Protein AF-A0A7S0NU99-F1 (afdb_monomer_lite)

pLDDT: mean 75.27, std 24.88, range [23.73, 98.69]

Structure (mmCIF, N/CA/C/O backbone):
data_AF-A0A7S0NU99-F1
#
_entry.id   AF-A0A7S0NU99-F1
#
loop_
_atom_site.group_PDB
_atom_site.id
_atom_site.type_symbol
_atom_site.label_atom_id
_atom_site.label_alt_id
_atom_site.label_comp_id
_atom_site.label_asym_id
_atom_site.label_entity_id
_atom_site.label_seq_id
_atom_site.pdbx_PDB_ins_code
_atom_site.Cartn_x
_atom_site.Cartn_y
_atom_site.Cartn_z
_atom_site.occupancy
_atom_site.B_iso_or_equiv
_atom_site.auth_seq_id
_atom_site.auth_comp_id
_atom_site.auth_asym_id
_atom_site.auth_atom_id
_atom_site.pdbx_PDB_model_num
ATOM 1 N N . SER A 1 1 ? 19.358 24.370 -3.055 1.00 39.16 1 SER A N 1
ATOM 2 C CA . SER A 1 1 ? 19.605 24.310 -1.598 1.00 39.16 1 SER A CA 1
ATOM 3 C C . SER A 1 1 ? 18.408 23.641 -0.934 1.00 39.16 1 SER A C 1
ATOM 5 O O . SER A 1 1 ? 17.346 23.606 -1.547 1.00 39.16 1 SER A O 1
ATOM 7 N N . ALA A 1 2 ? 18.550 23.121 0.290 1.00 30.30 2 ALA A N 1
ATOM 8 C CA . ALA A 1 2 ? 17.471 22.458 1.041 1.00 30.30 2 ALA A CA 1
ATOM 9 C C . ALA A 1 2 ? 16.180 23.302 1.192 1.00 30.30 2 ALA A C 1
ATOM 11 O O . ALA A 1 2 ? 15.110 22.749 1.419 1.00 30.30 2 ALA A O 1
ATOM 12 N N . ALA A 1 3 ? 16.262 24.622 0.991 1.00 28.50 3 ALA A N 1
ATOM 13 C CA . ALA A 1 3 ? 15.117 25.531 0.992 1.00 28.50 3 ALA A CA 1
ATOM 14 C C . ALA A 1 3 ? 14.182 25.365 -0.226 1.00 28.50 3 ALA A C 1
ATOM 16 O O . ALA A 1 3 ? 12.982 25.582 -0.101 1.00 28.50 3 ALA A O 1
ATOM 17 N N . ALA A 1 4 ? 14.691 24.928 -1.385 1.00 35.56 4 ALA A N 1
ATOM 18 C CA . ALA A 1 4 ? 13.863 24.724 -2.581 1.00 35.56 4 ALA A CA 1
ATOM 19 C C . ALA A 1 4 ? 12.957 23.482 -2.457 1.00 35.56 4 ALA A C 1
ATOM 21 O O . ALA A 1 4 ? 11.800 23.525 -2.861 1.00 35.56 4 ALA A O 1
ATOM 22 N N . ALA A 1 5 ? 13.446 22.418 -1.808 1.00 38.19 5 ALA A N 1
ATOM 23 C CA . ALA A 1 5 ? 12.666 21.204 -1.553 1.00 38.19 5 ALA A CA 1
ATOM 24 C C . ALA A 1 5 ? 11.548 21.423 -0.515 1.00 38.19 5 ALA A C 1
ATOM 26 O O . ALA A 1 5 ? 10.496 20.800 -0.599 1.00 38.19 5 ALA A O 1
ATOM 27 N N . ALA A 1 6 ? 11.742 22.340 0.442 1.00 36.72 6 ALA A N 1
ATOM 28 C CA . ALA A 1 6 ? 10.698 22.721 1.395 1.00 36.72 6 ALA A CA 1
ATOM 29 C C . ALA A 1 6 ? 9.574 23.545 0.736 1.00 36.72 6 ALA A C 1
ATOM 31 O O . ALA A 1 6 ? 8.416 23.425 1.121 1.00 36.72 6 ALA A O 1
ATOM 32 N N . SER A 1 7 ? 9.902 24.345 -0.285 1.00 38.12 7 SER A N 1
ATOM 33 C CA . SER A 1 7 ? 8.938 25.217 -0.967 1.00 38.12 7 SER A CA 1
ATOM 34 C C . SER A 1 7 ? 7.967 24.440 -1.869 1.00 38.12 7 SER A C 1
ATOM 36 O O . SER A 1 7 ? 6.795 24.796 -1.945 1.00 38.12 7 SER A O 1
ATOM 38 N N . ALA A 1 8 ? 8.411 23.327 -2.465 1.00 41.84 8 ALA A N 1
ATOM 39 C CA . ALA A 1 8 ? 7.547 22.431 -3.239 1.00 41.84 8 ALA A CA 1
ATOM 40 C C . ALA A 1 8 ? 6.500 21.695 -2.380 1.00 41.84 8 ALA A C 1
ATOM 42 O O . ALA A 1 8 ? 5.416 21.384 -2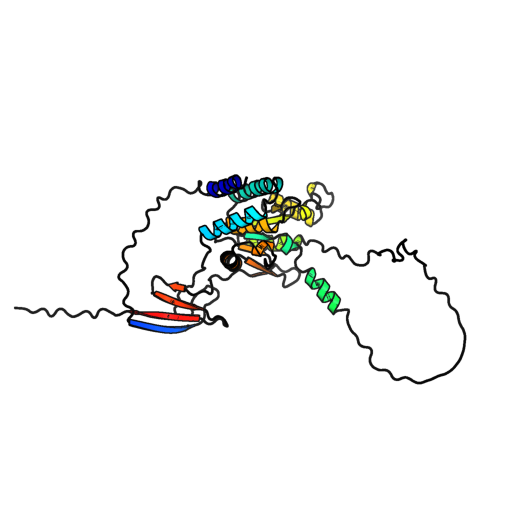.865 1.00 41.84 8 ALA A O 1
ATOM 43 N N . ILE A 1 9 ? 6.792 21.457 -1.096 1.00 41.62 9 ILE A N 1
ATOM 44 C CA . ILE A 1 9 ? 5.876 20.776 -0.167 1.00 41.62 9 ILE A CA 1
ATOM 45 C C . ILE A 1 9 ? 4.702 21.688 0.229 1.00 41.62 9 ILE A C 1
ATOM 47 O O . ILE A 1 9 ? 3.601 21.191 0.433 1.00 41.62 9 ILE A O 1
ATOM 51 N N . CYS A 1 10 ? 4.898 23.011 0.278 1.00 37.03 10 CYS A N 1
ATOM 52 C CA . CYS A 1 10 ? 3.818 23.960 0.582 1.00 37.03 10 CYS A CA 1
ATOM 53 C C . CYS A 1 10 ? 2.891 24.251 -0.614 1.00 37.03 10 CYS A C 1
ATOM 55 O O . CYS A 1 10 ? 1.775 24.715 -0.416 1.00 37.03 10 CYS A O 1
ATOM 57 N N . ALA A 1 11 ? 3.329 24.005 -1.854 1.00 36.25 11 ALA A N 1
ATOM 58 C CA . ALA A 1 11 ? 2.564 24.373 -3.052 1.00 36.25 11 ALA A CA 1
ATOM 59 C C . ALA A 1 11 ? 1.417 23.399 -3.395 1.00 36.25 11 ALA A C 1
ATOM 61 O O . ALA A 1 11 ? 0.561 23.730 -4.212 1.00 36.25 11 ALA A O 1
ATOM 62 N N . LEU A 1 12 ? 1.371 22.221 -2.764 1.00 45.81 12 LEU A N 1
ATOM 63 C CA . LEU A 1 12 ? 0.294 21.240 -2.952 1.00 45.81 12 LEU A CA 1
ATOM 64 C C . LEU A 1 12 ? -0.991 21.585 -2.175 1.00 45.81 12 LEU A C 1
ATOM 66 O O . LEU A 1 12 ? -2.005 20.932 -2.386 1.00 45.81 12 LEU A O 1
ATOM 70 N N . ASP A 1 13 ? -0.965 22.630 -1.340 1.00 37.91 13 ASP A N 1
ATOM 71 C CA . ASP A 1 13 ? -2.098 23.066 -0.505 1.00 37.91 13 ASP A CA 1
ATOM 72 C C . ASP A 1 13 ? -2.963 24.166 -1.154 1.00 37.91 13 ASP A C 1
ATOM 74 O O . ASP A 1 13 ? -3.949 24.615 -0.583 1.00 37.91 13 ASP A O 1
ATOM 78 N N . SER A 1 14 ? -2.611 24.652 -2.352 1.00 33.69 14 SER A N 1
ATOM 79 C CA . SER A 1 14 ? -3.316 25.787 -2.987 1.00 33.69 14 SER A CA 1
ATOM 80 C C . SER A 1 14 ? -4.426 25.389 -3.968 1.00 33.69 14 SER A C 1
ATOM 82 O O . SER A 1 14 ? -4.909 26.230 -4.724 1.00 33.69 14 SER A O 1
ATOM 84 N N . ALA A 1 15 ? -4.843 24.123 -3.965 1.00 37.59 15 ALA A N 1
ATOM 85 C CA . ALA A 1 15 ? -5.962 23.636 -4.766 1.00 37.59 15 ALA A CA 1
ATOM 86 C C . ALA A 1 15 ? -6.947 22.821 -3.919 1.00 37.59 15 ALA A C 1
ATOM 88 O O . ALA A 1 15 ? -7.411 21.771 -4.351 1.00 37.59 15 ALA A O 1
ATOM 89 N N . ASP A 1 16 ? -7.277 23.318 -2.728 1.00 37.66 16 ASP A N 1
ATOM 90 C CA . ASP A 1 16 ? -8.537 22.967 -2.085 1.00 37.66 16 ASP A CA 1
ATOM 91 C C . ASP A 1 16 ? -9.287 24.251 -1.726 1.00 37.66 16 ASP A C 1
ATOM 93 O O . ASP A 1 16 ? -8.709 25.241 -1.268 1.00 37.66 16 ASP A O 1
ATOM 97 N N . GLY A 1 17 ? -10.567 24.277 -2.085 1.00 35.41 17 GLY A N 1
ATOM 98 C CA . GLY A 1 17 ? -11.421 25.449 -1.971 1.00 35.41 17 GLY A CA 1
ATOM 99 C C . GLY A 1 17 ? -11.525 25.905 -0.522 1.00 35.41 17 GLY A C 1
ATOM 100 O O . GLY A 1 17 ? -11.623 25.088 0.388 1.00 35.41 17 GLY A O 1
ATOM 101 N N . GLY A 1 18 ? -11.522 27.224 -0.323 1.00 36.53 18 GLY A N 1
ATOM 102 C CA . GLY A 1 18 ? -11.662 27.841 0.989 1.00 36.53 18 GLY A CA 1
ATOM 103 C C . GLY A 1 18 ? -12.857 27.283 1.760 1.00 36.53 18 GLY A C 1
ATOM 104 O O . GLY A 1 18 ? -14.003 27.626 1.480 1.00 36.53 18 GLY A O 1
ATOM 105 N N . SER A 1 19 ? -12.561 26.466 2.763 1.00 34.47 19 SER A N 1
ATOM 106 C CA . SER A 1 19 ? -13.403 26.282 3.931 1.00 34.47 19 SER A CA 1
ATOM 107 C C . SER A 1 19 ? -12.747 27.093 5.034 1.00 34.47 19 SER A C 1
ATOM 109 O O . SER A 1 19 ? -11.630 26.807 5.452 1.00 34.47 19 SER A O 1
ATOM 111 N N . SER A 1 20 ? -13.406 28.169 5.447 1.00 31.89 20 SER A N 1
ATOM 112 C CA . SER A 1 20 ? -13.049 28.901 6.652 1.00 31.89 20 SER A CA 1
ATOM 113 C C . SER A 1 20 ? -13.077 27.933 7.834 1.00 31.89 20 SER A C 1
ATOM 115 O O . SER A 1 20 ? -14.158 27.523 8.257 1.00 31.89 20 SER A O 1
ATOM 117 N N . ASP A 1 21 ? -11.903 27.578 8.353 1.00 32.25 21 ASP A N 1
ATOM 118 C CA . ASP A 1 21 ? -11.747 26.916 9.645 1.00 32.25 21 ASP A CA 1
ATOM 119 C C . ASP A 1 21 ? -12.182 27.884 10.752 1.00 32.25 21 ASP A C 1
ATOM 121 O O . ASP A 1 21 ? -11.387 28.568 11.395 1.00 32.25 21 ASP A O 1
ATOM 125 N N . THR A 1 22 ? -13.490 27.969 10.968 1.00 33.25 22 THR A N 1
ATOM 126 C CA . THR A 1 22 ? -14.010 28.196 12.309 1.00 33.25 22 THR A CA 1
ATOM 127 C C . THR A 1 22 ? -13.738 26.920 13.091 1.00 33.25 22 THR A C 1
ATOM 129 O O . THR A 1 22 ? -14.365 25.895 12.816 1.00 33.25 22 THR A O 1
ATOM 132 N N . GLU A 1 23 ? -12.794 26.976 14.039 1.00 31.02 23 GLU A N 1
ATOM 133 C CA . GLU A 1 23 ? -12.711 25.995 15.124 1.00 31.02 23 GLU A CA 1
ATOM 134 C C . GLU A 1 23 ? -14.139 25.706 15.609 1.00 31.02 23 GLU A C 1
ATOM 136 O O . GLU A 1 23 ? -14.867 26.659 15.913 1.00 31.02 23 GLU A O 1
ATOM 141 N N . PRO A 1 24 ? -14.585 24.440 15.683 1.00 35.66 24 PRO A N 1
ATOM 142 C CA . PRO A 1 24 ? -15.807 24.167 16.405 1.00 35.66 24 PRO A CA 1
ATOM 143 C C . PRO A 1 24 ? -15.536 24.582 17.848 1.00 35.66 24 PRO A C 1
ATOM 145 O O . PRO A 1 24 ? -14.667 24.008 18.512 1.00 35.66 24 PRO A O 1
ATOM 148 N N . GLU A 1 25 ? -16.252 25.610 18.313 1.00 31.22 25 GLU A N 1
ATOM 149 C CA . GLU A 1 25 ? -16.370 25.911 19.731 1.00 31.22 25 GLU A CA 1
ATOM 150 C C . GLU A 1 25 ? -16.514 24.579 20.462 1.00 31.22 25 GLU A C 1
ATOM 152 O O . GLU A 1 25 ? -17.431 23.798 20.189 1.00 31.22 25 GLU A O 1
ATOM 157 N N . ARG A 1 26 ? -15.580 24.295 21.375 1.00 38.44 26 ARG A N 1
ATOM 158 C CA . ARG A 1 26 ? -15.746 23.244 22.375 1.00 38.44 26 ARG A CA 1
ATOM 159 C C . ARG A 1 26 ? -16.955 23.634 23.220 1.00 38.44 26 ARG A C 1
ATOM 161 O O . ARG A 1 26 ? -16.814 24.232 24.283 1.00 38.44 26 ARG A O 1
ATOM 168 N N . THR A 1 27 ? -18.147 23.300 22.740 1.00 38.31 27 THR A N 1
ATOM 169 C CA . THR A 1 27 ? -19.363 23.283 23.538 1.00 38.31 27 THR A CA 1
ATOM 170 C C . THR A 1 27 ? -19.074 22.340 24.693 1.00 38.31 27 THR A C 1
ATOM 172 O O . THR A 1 27 ? -18.870 21.142 24.475 1.00 38.31 27 THR A O 1
ATOM 175 N N . GLY A 1 28 ? -18.938 22.900 25.896 1.00 38.72 28 GLY A N 1
ATOM 176 C CA . GLY A 1 28 ? -18.583 22.166 27.100 1.00 38.72 28 GLY A CA 1
ATOM 177 C C . GLY A 1 28 ? -19.521 20.983 27.288 1.00 38.72 28 GLY A C 1
ATOM 178 O O . GLY A 1 28 ? -20.671 21.147 27.684 1.00 38.72 28 GLY A O 1
ATOM 179 N N . THR A 1 29 ? -19.034 19.785 26.980 1.00 49.59 29 THR A N 1
ATOM 180 C CA . THR A 1 29 ? -19.706 18.545 27.347 1.00 49.59 29 THR A CA 1
ATOM 181 C C . THR A 1 29 ? -19.665 18.500 28.868 1.00 49.59 29 THR A C 1
ATOM 183 O O . THR A 1 29 ? -18.580 18.558 29.450 1.00 49.59 29 THR A O 1
ATOM 186 N N . ALA A 1 30 ? -20.830 18.485 29.519 1.00 56.28 30 ALA A N 1
ATOM 187 C CA . ALA A 1 30 ? -20.910 18.327 30.965 1.00 56.28 30 ALA A CA 1
ATOM 188 C C . ALA A 1 30 ? -20.033 17.135 31.385 1.00 56.28 30 ALA A C 1
ATOM 190 O O . ALA A 1 30 ? -20.074 16.078 30.751 1.00 56.28 30 ALA A O 1
ATOM 191 N N . ALA A 1 31 ? -19.185 17.321 32.398 1.00 61.38 31 ALA A N 1
ATOM 192 C CA . ALA A 1 31 ? -18.276 16.276 32.846 1.00 61.38 31 ALA A CA 1
ATOM 193 C C . ALA A 1 31 ? -19.092 15.050 33.292 1.00 61.38 31 ALA A C 1
ATOM 195 O O . ALA A 1 31 ? -19.818 15.119 34.284 1.00 61.38 31 ALA A O 1
ATOM 196 N N . ARG A 1 32 ? -18.988 13.936 32.553 1.00 68.12 32 ARG A N 1
ATOM 197 C CA . ARG A 1 32 ? -19.653 12.671 32.900 1.00 68.12 32 ARG A CA 1
ATOM 198 C C . ARG A 1 32 ? -19.147 12.201 34.253 1.00 68.12 32 ARG A C 1
ATOM 200 O O . ARG A 1 32 ? -17.947 11.987 34.437 1.00 68.12 32 ARG A O 1
ATOM 207 N N . ARG A 1 33 ? -20.062 12.016 35.201 1.00 82.62 33 ARG A N 1
ATOM 208 C CA . ARG A 1 33 ? -19.726 11.491 36.521 1.00 82.62 33 ARG A CA 1
ATOM 209 C C . ARG A 1 33 ? -19.794 9.968 36.485 1.00 82.62 33 ARG A C 1
ATOM 211 O O . ARG A 1 33 ? -20.851 9.365 36.644 1.00 82.62 33 ARG A O 1
ATOM 218 N N . VAL A 1 34 ? -18.645 9.357 36.215 1.00 85.06 34 VAL A N 1
ATOM 219 C CA . VAL A 1 34 ? -18.491 7.898 36.195 1.00 85.06 34 VAL A CA 1
ATOM 220 C C . VAL A 1 34 ? -18.400 7.385 37.632 1.00 85.06 34 VAL A C 1
ATOM 222 O O . VAL A 1 34 ? -17.520 7.805 38.382 1.00 85.06 34 VAL A O 1
ATOM 225 N N . THR A 1 35 ? -19.298 6.479 38.018 1.00 89.25 35 THR A N 1
ATOM 226 C CA . THR A 1 35 ? -19.352 5.915 39.381 1.00 89.25 35 THR A CA 1
ATOM 227 C C . THR A 1 35 ? -18.645 4.568 39.483 1.00 89.25 35 THR A C 1
ATOM 229 O O . THR A 1 35 ? -18.058 4.245 40.514 1.00 89.25 35 THR A O 1
ATOM 232 N N . SER A 1 36 ? -18.670 3.776 38.410 1.00 92.62 36 SER A N 1
ATOM 233 C CA . SER A 1 36 ? -17.995 2.479 38.316 1.00 92.62 36 SER A CA 1
ATOM 234 C C . SER A 1 36 ? -17.736 2.094 36.853 1.00 92.62 36 SER A C 1
ATOM 236 O O . SER A 1 36 ? -18.130 2.816 35.938 1.00 92.62 36 SER A O 1
ATOM 238 N N . TRP A 1 37 ? -17.043 0.974 36.625 1.00 95.00 37 TRP A N 1
ATOM 239 C CA . TRP A 1 37 ? -16.720 0.461 35.291 1.00 95.00 37 TRP A CA 1
ATOM 240 C C . TRP A 1 37 ? -17.123 -1.005 35.159 1.00 95.00 37 TRP A C 1
ATOM 242 O O . TRP A 1 37 ? -16.805 -1.822 36.024 1.00 95.00 37 TRP A O 1
ATOM 252 N N . HIS A 1 38 ? -17.761 -1.352 34.045 1.00 94.94 38 HIS A N 1
ATOM 253 C CA . HIS A 1 38 ? -18.008 -2.734 33.651 1.00 94.94 38 HIS A CA 1
ATOM 254 C C . HIS A 1 38 ? -16.863 -3.210 32.762 1.00 94.94 38 HIS A C 1
ATOM 256 O O . HIS A 1 38 ? -16.608 -2.640 31.700 1.00 94.94 38 HIS A O 1
ATOM 262 N N . LEU A 1 39 ? -16.161 -4.250 33.208 1.00 96.12 39 LEU A N 1
ATOM 263 C CA . LEU A 1 39 ? -15.025 -4.824 32.495 1.00 96.12 39 LEU A CA 1
ATOM 264 C C . LEU A 1 39 ? -15.434 -6.129 31.812 1.00 96.12 39 LEU A C 1
ATOM 266 O O . LEU A 1 39 ? -15.915 -7.047 32.475 1.00 96.12 39 LEU A O 1
ATOM 270 N N . HIS A 1 40 ? -15.174 -6.248 30.510 1.00 93.00 40 HIS A N 1
ATOM 271 C CA . HIS A 1 40 ? -15.377 -7.495 29.772 1.00 93.00 40 HIS A CA 1
ATOM 272 C C . HIS A 1 40 ? -14.132 -7.858 28.968 1.00 93.00 40 HIS A C 1
ATOM 274 O O . HIS A 1 40 ? -13.569 -7.031 28.249 1.00 93.00 40 HIS A O 1
ATOM 280 N N . GLN A 1 41 ? -13.714 -9.121 29.057 1.00 95.81 41 GLN A N 1
ATOM 281 C CA . GLN A 1 41 ? -12.793 -9.689 28.077 1.00 95.81 41 GLN A CA 1
ATOM 282 C C . GLN A 1 41 ? -13.565 -10.022 26.801 1.00 95.81 41 GLN A C 1
ATOM 284 O O . GLN A 1 41 ? -14.666 -10.567 26.850 1.00 95.81 41 GLN A O 1
ATOM 289 N N . THR A 1 42 ? -12.992 -9.674 25.658 1.00 95.62 42 THR A N 1
ATOM 290 C CA . THR A 1 42 ? -13.643 -9.783 24.354 1.00 95.62 42 THR A CA 1
ATOM 291 C C . THR A 1 42 ? -12.619 -10.035 23.255 1.00 95.62 42 THR A C 1
ATOM 293 O O . THR A 1 42 ? -11.410 -9.943 23.449 1.00 95.62 42 THR A O 1
ATOM 296 N N . THR A 1 43 ? -13.111 -10.311 22.056 1.00 95.94 43 THR A N 1
ATOM 297 C CA . THR A 1 43 ? -12.340 -10.250 20.817 1.00 95.94 43 THR A CA 1
ATOM 298 C C . THR A 1 43 ? -12.836 -9.108 19.937 1.00 95.94 43 THR A C 1
ATOM 300 O O . THR A 1 43 ? -13.921 -8.561 20.155 1.00 95.94 43 THR A O 1
ATOM 303 N N . VAL A 1 44 ? -12.034 -8.761 18.935 1.00 94.25 44 VAL A N 1
ATOM 304 C CA . VAL A 1 44 ? -12.395 -7.824 17.870 1.00 94.25 44 VAL A CA 1
ATOM 305 C C . VAL A 1 44 ? -12.313 -8.571 16.545 1.00 94.25 44 VAL A C 1
ATOM 307 O O . VAL A 1 44 ? -11.333 -9.279 16.290 1.00 94.25 44 VAL A O 1
ATOM 310 N N . ASP A 1 45 ? -13.352 -8.460 15.722 1.00 92.94 45 ASP A N 1
ATOM 311 C CA . ASP A 1 45 ? -13.393 -9.139 14.430 1.00 92.94 45 ASP A CA 1
ATOM 312 C C . ASP A 1 45 ? -12.493 -8.461 13.376 1.00 92.94 45 ASP A C 1
ATOM 314 O O . ASP A 1 45 ? -11.834 -7.450 13.620 1.00 92.94 45 ASP A O 1
ATOM 318 N N . ARG A 1 46 ? -12.445 -9.022 12.162 1.00 90.19 46 ARG A N 1
ATOM 319 C CA . ARG A 1 46 ? -11.596 -8.490 11.078 1.00 90.19 46 ARG A CA 1
ATOM 320 C C . ARG A 1 46 ? -12.008 -7.090 10.605 1.00 90.19 46 ARG A C 1
ATOM 322 O O . ARG A 1 46 ? -11.173 -6.404 10.023 1.00 90.19 46 ARG A O 1
ATOM 329 N N . SER A 1 47 ? -13.259 -6.690 10.832 1.00 90.94 47 SER A N 1
ATOM 330 C CA . SER A 1 47 ? -13.772 -5.357 10.499 1.00 90.94 47 SER A CA 1
ATOM 331 C C . SER A 1 47 ? -13.463 -4.312 11.573 1.00 90.94 47 SER A C 1
ATOM 333 O O . SER A 1 47 ? -13.657 -3.126 11.332 1.00 90.94 47 SER A O 1
ATOM 335 N N . GLY A 1 48 ? -12.954 -4.738 12.734 1.00 92.94 48 GLY A N 1
ATOM 336 C CA . GLY A 1 48 ? -12.690 -3.861 13.870 1.00 92.94 48 GLY A CA 1
ATOM 337 C C . GLY A 1 48 ? -13.840 -3.774 14.865 1.00 92.94 48 GLY A C 1
ATOM 338 O O . GLY A 1 48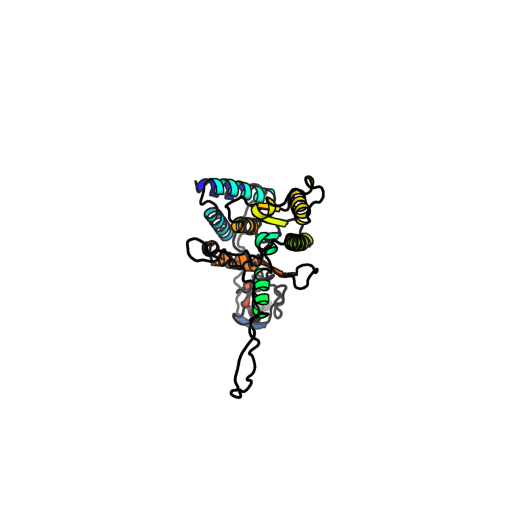 ? -13.780 -2.953 15.773 1.00 92.94 48 GLY A O 1
ATOM 339 N N . ARG A 1 49 ? -14.875 -4.613 14.752 1.00 96.00 49 ARG A N 1
ATOM 340 C CA . ARG A 1 49 ? -16.008 -4.587 15.681 1.00 96.00 49 ARG A CA 1
ATOM 341 C C . ARG A 1 49 ? -15.713 -5.392 16.945 1.00 96.00 49 ARG A C 1
ATOM 343 O O . ARG A 1 49 ? -15.365 -6.571 16.873 1.00 96.00 49 ARG A O 1
ATOM 350 N N . CYS A 1 50 ? -15.884 -4.765 18.105 1.00 95.25 50 CYS A N 1
ATOM 351 C CA . CYS A 1 50 ? -15.809 -5.411 19.412 1.00 95.25 50 CYS A CA 1
ATOM 352 C C . CYS A 1 50 ? -16.990 -6.377 19.609 1.00 95.25 50 CYS A C 1
ATOM 354 O O . CYS A 1 50 ? -18.146 -5.969 19.498 1.00 95.25 50 CYS A O 1
ATOM 356 N N . CYS A 1 51 ? -16.722 -7.642 19.945 1.00 95.12 51 CYS A N 1
ATOM 357 C CA . CYS A 1 51 ? -17.774 -8.648 20.135 1.00 95.12 51 CYS A CA 1
ATOM 358 C C . CYS A 1 51 ? -18.642 -8.416 21.386 1.00 95.12 51 CYS A C 1
ATOM 360 O O . CYS A 1 51 ? -19.796 -8.830 21.388 1.00 95.12 51 CYS A O 1
ATOM 362 N N . ALA A 1 52 ? -18.112 -7.767 22.428 1.00 93.75 52 ALA A N 1
ATOM 363 C CA . ALA A 1 52 ? -18.857 -7.473 23.654 1.00 93.75 52 ALA A CA 1
ATOM 364 C C . ALA A 1 52 ? -19.709 -6.199 23.546 1.00 93.75 52 ALA A C 1
ATOM 366 O O . ALA A 1 52 ? -20.856 -6.193 23.978 1.00 93.75 52 ALA A O 1
ATOM 367 N N . THR A 1 53 ? -19.163 -5.126 22.964 1.00 93.62 53 THR A N 1
ATOM 368 C CA . THR A 1 53 ? -19.812 -3.800 22.972 1.00 93.62 53 THR A CA 1
ATOM 369 C C . THR A 1 53 ? -20.433 -3.406 21.634 1.00 93.62 53 THR A C 1
ATOM 371 O O . THR A 1 53 ? -21.180 -2.438 21.573 1.00 93.62 53 THR A O 1
ATOM 374 N N . GLY A 1 54 ? -20.098 -4.095 20.538 1.00 94.38 54 GLY A N 1
ATOM 375 C CA . GLY A 1 54 ? -20.529 -3.738 19.181 1.00 94.38 54 GLY A CA 1
ATOM 376 C C . GLY A 1 54 ? -19.868 -2.478 18.599 1.00 94.38 54 GLY A C 1
ATOM 377 O O . GLY A 1 54 ? -20.060 -2.188 17.417 1.00 94.38 54 GLY A O 1
ATOM 378 N N . LEU A 1 55 ? -19.072 -1.754 19.392 1.00 95.38 55 LEU A N 1
ATOM 379 C CA . LEU A 1 55 ? -18.332 -0.565 18.961 1.00 95.38 55 LEU A CA 1
ATOM 380 C C . LEU A 1 55 ? -17.237 -0.941 17.955 1.00 95.38 55 LEU A C 1
ATOM 382 O O . LEU A 1 55 ? -16.653 -2.026 18.041 1.00 95.38 55 LEU A O 1
ATOM 386 N N . HIS A 1 56 ? -16.964 -0.047 17.004 1.00 95.75 56 HIS A N 1
ATOM 387 C CA . HIS A 1 56 ? -15.888 -0.236 16.032 1.00 95.75 56 HIS A CA 1
ATOM 388 C C . HIS A 1 56 ? -14.635 0.482 16.503 1.00 95.75 56 HIS A C 1
ATOM 390 O O . HIS A 1 56 ? -14.663 1.680 16.759 1.00 95.75 56 HIS A O 1
ATOM 396 N N . LEU A 1 57 ? -13.535 -0.256 16.561 1.00 94.00 57 LEU A N 1
ATOM 397 C CA . LEU A 1 57 ? -12.217 0.330 16.699 1.00 94.00 57 LEU A C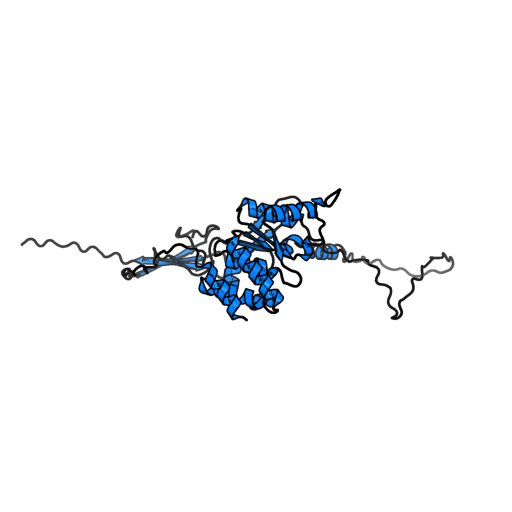A 1
ATOM 398 C C . LEU A 1 57 ? -11.840 1.061 15.418 1.00 94.00 57 LEU A C 1
ATOM 400 O O . LEU A 1 57 ? -12.156 0.627 14.307 1.00 94.00 57 LEU A O 1
ATOM 404 N N . HIS A 1 58 ? -11.111 2.152 15.584 1.00 89.69 58 HIS A N 1
ATOM 405 C CA . HIS A 1 58 ? -10.662 2.986 14.491 1.00 89.69 58 HIS A CA 1
ATOM 406 C C . HIS A 1 58 ? -9.228 2.640 14.089 1.00 89.69 58 HIS A C 1
ATOM 408 O O . HIS A 1 58 ? -8.444 2.033 14.832 1.00 89.69 58 HIS A O 1
ATOM 414 N N . SER A 1 59 ? -8.886 3.030 12.867 1.00 87.00 59 SER A N 1
ATOM 415 C CA . SER A 1 59 ? -7.501 3.098 12.431 1.00 87.00 59 SER A CA 1
ATOM 416 C C . SER A 1 59 ? -6.893 4.409 12.920 1.00 87.00 59 SER A C 1
ATOM 418 O O . SER A 1 59 ? -7.395 5.487 12.603 1.00 87.00 59 SER A O 1
ATOM 420 N N . LEU A 1 60 ? -5.813 4.316 13.690 1.00 86.38 60 LEU A N 1
ATOM 421 C CA . LEU A 1 60 ? -5.049 5.470 14.140 1.00 86.38 60 LEU A CA 1
ATOM 422 C C . LEU A 1 60 ? -4.081 5.881 13.033 1.00 86.38 60 LEU A C 1
ATOM 424 O O . LEU A 1 60 ? -3.007 5.300 12.862 1.00 86.38 60 LEU A O 1
ATOM 428 N N . GLU A 1 61 ? -4.490 6.882 12.264 1.00 87.44 61 GLU A N 1
ATOM 429 C CA . GLU A 1 61 ? -3.684 7.426 11.180 1.00 87.44 61 GLU A CA 1
ATOM 430 C C . GLU A 1 61 ? -2.491 8.232 11.715 1.00 87.44 61 GLU A C 1
ATOM 432 O O . GLU A 1 61 ? -2.519 8.807 12.805 1.00 87.44 61 GLU A O 1
ATOM 437 N N . VAL A 1 62 ? -1.417 8.295 10.925 1.00 90.81 62 VAL A N 1
ATOM 438 C CA . VAL A 1 62 ? -0.342 9.260 11.181 1.00 90.81 62 VAL A CA 1
ATOM 439 C C . VAL A 1 62 ? -0.881 10.682 11.033 1.00 90.81 62 VAL A C 1
ATOM 441 O O . VAL A 1 62 ? -1.641 10.977 10.109 1.00 90.81 62 VAL A O 1
ATOM 444 N N . THR A 1 63 ? -0.477 11.578 11.930 1.00 91.56 63 THR A N 1
ATOM 445 C CA . THR A 1 63 ? -0.899 12.984 11.867 1.00 91.56 63 THR A CA 1
ATOM 446 C C . THR A 1 63 ? -0.323 13.676 10.628 1.00 91.56 63 THR A C 1
ATOM 448 O O . THR A 1 63 ? 0.687 13.242 10.066 1.00 91.56 63 THR A O 1
ATOM 451 N N . ALA A 1 64 ? -0.926 14.794 10.208 1.00 91.75 64 ALA A N 1
ATOM 452 C CA . ALA A 1 64 ? -0.416 15.586 9.085 1.00 91.75 64 ALA A CA 1
ATOM 453 C C . ALA A 1 64 ? 1.038 16.048 9.310 1.00 91.75 64 ALA A C 1
ATOM 455 O O . ALA A 1 64 ? 1.860 15.960 8.397 1.00 91.75 64 ALA A O 1
ATOM 456 N N . ALA A 1 65 ? 1.377 16.450 10.541 1.00 91.56 65 ALA A N 1
ATOM 457 C CA . ALA A 1 65 ? 2.730 16.855 10.915 1.00 91.56 65 ALA A CA 1
ATOM 458 C C . ALA A 1 65 ? 3.735 15.695 10.811 1.00 91.56 65 ALA A C 1
ATOM 460 O O . ALA A 1 65 ? 4.798 15.846 10.212 1.00 91.56 65 ALA A O 1
ATOM 461 N N . GLU A 1 66 ? 3.392 14.511 11.331 1.00 92.50 66 GLU A N 1
ATOM 462 C CA . GLU A 1 66 ? 4.245 13.321 11.203 1.00 92.50 66 GLU A CA 1
ATOM 463 C C . GLU A 1 66 ? 4.408 12.901 9.739 1.00 92.50 66 GLU A C 1
ATOM 465 O O . GLU A 1 66 ? 5.507 12.552 9.310 1.00 92.50 66 GLU A O 1
ATOM 470 N N . ARG A 1 67 ? 3.336 12.978 8.943 1.00 92.88 67 ARG A N 1
ATOM 471 C CA . ARG A 1 67 ? 3.384 12.715 7.500 1.00 92.88 67 ARG A CA 1
ATOM 472 C C . ARG A 1 67 ? 4.350 13.664 6.795 1.00 92.88 67 ARG A C 1
ATOM 474 O O . ARG A 1 67 ? 5.204 13.205 6.039 1.00 92.88 67 ARG A O 1
ATOM 481 N N . GLN A 1 68 ? 4.266 14.963 7.075 1.00 92.19 68 GLN A N 1
ATOM 482 C CA . GLN A 1 68 ? 5.171 15.962 6.507 1.00 92.19 68 GLN A CA 1
ATOM 483 C C . GLN A 1 68 ? 6.631 15.699 6.903 1.00 92.19 68 GLN A C 1
ATOM 485 O O . GLN A 1 68 ? 7.525 15.788 6.062 1.00 92.19 68 GLN A O 1
ATOM 490 N N . GLN A 1 69 ? 6.881 15.305 8.154 1.00 90.88 69 GLN A N 1
ATOM 491 C CA . GLN A 1 69 ? 8.217 14.922 8.618 1.00 90.88 69 GLN A CA 1
ATOM 492 C C . GLN A 1 69 ? 8.758 13.681 7.894 1.00 90.88 69 GLN A C 1
ATOM 494 O O . GLN A 1 69 ? 9.933 13.655 7.518 1.00 90.88 69 GLN A O 1
ATOM 499 N N . MET A 1 70 ? 7.919 12.665 7.660 1.00 90.88 70 MET A N 1
ATOM 500 C CA . MET A 1 70 ? 8.311 11.487 6.881 1.00 90.88 70 MET A CA 1
ATOM 501 C C . MET A 1 70 ? 8.668 11.866 5.439 1.00 90.88 70 MET A C 1
ATOM 503 O O . MET A 1 70 ? 9.744 11.495 4.972 1.00 90.88 70 MET A O 1
ATOM 507 N N . LEU A 1 71 ? 7.834 12.667 4.764 1.00 92.19 71 LEU A N 1
ATOM 508 C CA . LEU A 1 71 ? 8.103 13.152 3.403 1.00 92.19 71 LEU A CA 1
ATOM 509 C C . LEU A 1 71 ? 9.411 13.951 3.326 1.00 92.19 71 LEU A C 1
ATOM 511 O O . LEU A 1 71 ? 10.227 13.717 2.435 1.00 92.19 71 LEU A O 1
ATOM 515 N N . ALA A 1 72 ? 9.647 14.848 4.286 1.00 89.56 72 ALA A N 1
ATOM 516 C CA . ALA A 1 72 ? 10.877 15.632 4.356 1.00 89.56 72 ALA A CA 1
ATOM 517 C C . ALA A 1 72 ? 12.121 14.749 4.557 1.00 89.56 72 ALA A C 1
ATOM 519 O O . ALA A 1 72 ? 13.182 15.033 3.997 1.00 89.56 72 ALA A O 1
ATOM 520 N N . SER A 1 73 ? 12.008 13.670 5.336 1.00 88.25 73 SER A N 1
ATOM 521 C CA . SER A 1 73 ? 13.103 12.716 5.520 1.00 88.25 73 SER A CA 1
ATOM 522 C C . SER A 1 73 ? 13.379 11.897 4.262 1.00 88.25 73 SER A C 1
ATOM 524 O O . SER A 1 73 ? 14.543 11.788 3.883 1.00 88.25 73 SER A O 1
ATOM 526 N N . VAL A 1 74 ? 12.347 11.426 3.553 1.00 88.69 74 VAL A N 1
ATOM 527 C CA . VAL A 1 74 ? 12.519 10.758 2.249 1.00 88.69 74 VAL A CA 1
ATOM 528 C C . VAL A 1 74 ? 13.195 11.694 1.241 1.00 88.69 74 VAL A C 1
ATOM 530 O O . VAL A 1 74 ? 14.202 11.330 0.637 1.00 88.69 74 VAL A O 1
ATOM 533 N N . ALA A 1 75 ? 12.728 12.941 1.124 1.00 87.94 75 ALA A N 1
ATOM 534 C CA . ALA A 1 75 ? 13.317 13.932 0.222 1.00 87.94 75 ALA A CA 1
ATOM 535 C C . ALA A 1 75 ? 14.814 14.172 0.495 1.00 87.94 75 ALA A C 1
ATOM 537 O O . ALA A 1 75 ? 15.616 14.304 -0.435 1.00 87.94 75 ALA A O 1
ATOM 538 N N . ARG A 1 76 ? 15.204 14.195 1.776 1.00 85.62 76 ARG A N 1
ATOM 539 C CA . ARG A 1 76 ? 16.596 14.372 2.211 1.00 85.62 76 ARG A CA 1
ATOM 540 C C . ARG A 1 76 ? 17.485 13.193 1.817 1.00 85.62 76 ARG A C 1
ATOM 542 O O . ARG A 1 76 ? 18.616 13.427 1.405 1.00 85.62 76 ARG A O 1
ATOM 549 N N . LEU A 1 77 ? 16.969 11.966 1.922 1.00 83.19 77 LEU A N 1
ATOM 550 C CA . LEU A 1 77 ? 17.684 10.737 1.558 1.00 83.19 77 LEU A CA 1
ATOM 551 C C . LEU A 1 77 ? 17.911 10.613 0.047 1.00 83.19 77 LEU A C 1
ATOM 553 O O . LEU A 1 77 ? 18.906 10.047 -0.390 1.00 83.19 77 LEU A O 1
ATOM 557 N N . ILE A 1 78 ? 17.016 11.165 -0.769 1.00 82.38 78 ILE A N 1
ATOM 558 C CA . ILE A 1 78 ? 17.170 11.140 -2.229 1.00 82.38 78 ILE A CA 1
ATOM 559 C C . ILE A 1 78 ? 18.124 12.245 -2.699 1.00 82.38 78 ILE A C 1
ATOM 561 O O . ILE A 1 78 ? 18.942 12.037 -3.594 1.00 82.38 78 ILE A O 1
ATOM 565 N N . SER A 1 79 ? 18.061 13.425 -2.076 1.00 77.25 79 SER A N 1
ATOM 566 C CA . SER A 1 79 ? 18.706 14.655 -2.562 1.00 77.25 79 SER A CA 1
ATOM 567 C C . SER A 1 79 ? 20.194 14.795 -2.200 1.00 77.25 79 SER A C 1
ATOM 569 O O . SER A 1 79 ? 20.706 15.910 -2.100 1.00 77.25 79 SER A O 1
ATOM 571 N N . HIS A 1 80 ? 20.929 13.692 -2.024 1.00 71.81 80 HIS A N 1
ATOM 572 C CA . HIS A 1 80 ? 22.365 13.742 -1.708 1.00 71.81 80 HIS A CA 1
ATOM 573 C C . HIS A 1 80 ? 23.235 14.300 -2.855 1.00 71.81 80 HIS A C 1
ATOM 575 O O . HIS A 1 80 ? 24.391 14.660 -2.630 1.00 71.81 80 HIS A O 1
ATOM 581 N N . ARG A 1 81 ? 22.701 14.397 -4.082 1.00 64.25 81 ARG A N 1
ATOM 582 C CA . ARG A 1 81 ? 23.361 14.981 -5.266 1.00 64.25 81 ARG A CA 1
ATOM 583 C C . ARG A 1 81 ? 22.417 15.945 -5.990 1.00 64.25 81 ARG A C 1
ATOM 585 O O . ARG A 1 81 ? 21.204 15.778 -5.946 1.00 64.25 81 ARG A O 1
ATOM 592 N N . ALA A 1 82 ? 22.963 16.939 -6.694 1.00 66.44 82 ALA A N 1
ATOM 593 C CA . ALA A 1 82 ? 22.153 17.957 -7.373 1.00 66.44 82 ALA A CA 1
ATOM 594 C C . ALA A 1 82 ? 21.253 17.384 -8.488 1.00 66.44 82 ALA A C 1
ATOM 596 O O . ALA A 1 82 ? 20.096 17.783 -8.587 1.00 66.44 82 ALA A O 1
ATOM 597 N N . SER A 1 83 ? 21.748 16.424 -9.282 1.00 72.31 83 SER A N 1
ATOM 598 C CA . SER A 1 83 ? 20.946 15.741 -10.313 1.00 72.31 83 SER A CA 1
ATOM 599 C C . SER A 1 83 ? 19.776 14.968 -9.701 1.00 72.31 83 SER A C 1
ATOM 601 O O . SER A 1 83 ? 18.645 15.097 -10.152 1.00 72.31 83 SER A O 1
ATOM 603 N N . ALA A 1 84 ? 20.037 14.264 -8.598 1.00 79.19 84 ALA A N 1
ATOM 604 C CA . ALA A 1 84 ? 19.035 13.523 -7.843 1.00 79.19 84 ALA A CA 1
ATOM 605 C C . ALA A 1 84 ? 17.907 14.418 -7.305 1.00 79.19 84 ALA A C 1
ATOM 607 O O . ALA A 1 84 ? 16.758 13.993 -7.260 1.00 79.19 84 ALA A O 1
ATOM 608 N N . ALA A 1 85 ? 18.219 15.660 -6.918 1.00 82.12 85 ALA A N 1
ATOM 609 C CA . ALA A 1 85 ? 17.219 16.609 -6.437 1.00 82.12 85 ALA A CA 1
ATOM 610 C C . ALA A 1 85 ? 16.278 17.092 -7.556 1.00 82.12 85 ALA A C 1
ATOM 612 O O . ALA A 1 85 ? 15.081 17.223 -7.321 1.00 82.12 85 ALA A O 1
ATOM 613 N N . ALA A 1 86 ? 16.797 17.342 -8.763 1.00 86.44 86 ALA A N 1
ATOM 614 C CA . ALA A 1 86 ? 15.978 17.753 -9.906 1.00 86.44 86 ALA A CA 1
ATOM 615 C C . ALA A 1 86 ? 15.068 16.613 -10.391 1.00 86.44 86 ALA A C 1
ATOM 617 O O . ALA A 1 86 ? 13.872 16.820 -10.588 1.00 86.44 86 ALA A O 1
ATOM 618 N N . ASP A 1 87 ? 15.625 15.406 -10.506 1.00 88.19 87 ASP A N 1
ATOM 619 C CA . ASP A 1 87 ? 14.879 14.192 -10.845 1.00 88.19 87 ASP A CA 1
ATOM 620 C C . ASP A 1 87 ? 13.763 13.917 -9.831 1.00 88.19 87 ASP A C 1
ATOM 622 O O . ASP A 1 87 ? 12.622 13.623 -10.194 1.00 88.19 87 ASP A O 1
ATOM 626 N N . PHE A 1 88 ? 14.077 14.069 -8.543 1.00 90.31 88 PHE A N 1
ATOM 627 C CA . PHE A 1 88 ? 13.094 13.887 -7.491 1.00 90.31 88 PHE A CA 1
ATOM 628 C C . PHE A 1 88 ? 12.015 14.970 -7.514 1.00 90.31 88 PHE A C 1
ATOM 630 O O . PHE A 1 88 ? 10.844 14.637 -7.382 1.00 90.31 88 PHE A O 1
ATOM 637 N N . GLN A 1 89 ? 12.366 16.235 -7.755 1.00 90.69 89 GLN A N 1
ATOM 638 C CA . GLN A 1 89 ? 11.377 17.306 -7.906 1.00 90.69 89 GLN A CA 1
ATOM 639 C C . GLN A 1 89 ? 10.415 17.026 -9.071 1.00 90.69 89 GLN A C 1
ATOM 641 O O . GLN A 1 89 ? 9.202 17.169 -8.930 1.00 90.69 89 GLN A O 1
ATOM 646 N N . ALA A 1 90 ? 10.934 16.562 -10.211 1.00 91.94 90 ALA A N 1
ATOM 647 C CA . ALA A 1 90 ? 10.091 16.172 -11.339 1.00 91.94 90 ALA A CA 1
ATOM 648 C C . ALA A 1 90 ? 9.111 15.049 -10.954 1.00 91.94 90 ALA A C 1
ATOM 650 O O . ALA A 1 90 ? 7.954 15.050 -11.388 1.00 91.94 90 ALA A O 1
ATOM 651 N N . PHE A 1 91 ? 9.548 14.117 -10.103 1.00 94.12 91 PHE A N 1
ATOM 652 C CA . PHE A 1 91 ? 8.685 13.079 -9.555 1.00 94.12 91 PHE A CA 1
ATOM 653 C C . PHE A 1 91 ? 7.653 13.608 -8.556 1.00 94.12 91 PHE A C 1
ATOM 655 O O . PHE A 1 91 ? 6.485 13.236 -8.662 1.00 94.12 91 PHE A O 1
ATOM 662 N N . THR A 1 92 ? 8.021 14.490 -7.623 1.00 94.31 92 THR A N 1
ATOM 663 C CA . THR A 1 92 ? 7.050 15.064 -6.677 1.00 94.31 92 THR A CA 1
ATOM 664 C C . THR A 1 92 ? 5.965 15.843 -7.413 1.00 94.31 92 THR A C 1
ATOM 666 O O . THR A 1 92 ? 4.783 15.701 -7.109 1.00 94.31 92 THR A O 1
ATOM 669 N N . ASP A 1 93 ? 6.347 16.582 -8.455 1.00 95.00 93 ASP A N 1
ATOM 670 C CA . ASP A 1 93 ? 5.419 17.286 -9.335 1.00 95.00 93 ASP A CA 1
ATOM 671 C C . ASP A 1 93 ? 4.497 16.317 -10.094 1.00 95.00 93 ASP A C 1
ATOM 673 O O . ASP A 1 93 ? 3.306 16.579 -10.273 1.00 95.00 93 ASP A O 1
ATOM 677 N N . TYR A 1 94 ? 5.034 15.182 -10.557 1.00 95.25 94 TYR A N 1
ATOM 678 C CA . TYR A 1 94 ? 4.242 14.127 -11.189 1.00 95.25 94 TYR A CA 1
ATOM 679 C C . TYR A 1 94 ? 3.213 13.531 -10.220 1.00 95.25 94 TYR A C 1
ATOM 681 O O . TYR A 1 94 ? 2.045 13.407 -10.594 1.00 95.25 94 TYR A O 1
ATOM 689 N N . VAL A 1 95 ? 3.618 13.212 -8.985 1.00 95.69 95 VAL A N 1
ATOM 690 C CA . VAL A 1 95 ? 2.721 12.695 -7.939 1.00 95.69 95 VAL A CA 1
ATOM 691 C C . VAL A 1 95 ? 1.649 13.727 -7.593 1.00 95.69 95 VAL A C 1
ATOM 693 O O . VAL A 1 95 ? 0.484 13.360 -7.492 1.00 95.69 95 VAL A O 1
ATOM 696 N N . GLY A 1 96 ? 2.003 15.011 -7.496 1.00 94.62 96 GLY A N 1
ATOM 697 C CA . GLY A 1 96 ? 1.045 16.090 -7.243 1.00 94.62 96 GLY A CA 1
ATOM 698 C C . GLY A 1 96 ? -0.009 16.247 -8.343 1.00 94.62 96 GLY A C 1
ATOM 699 O O . GLY A 1 96 ? -1.174 16.483 -8.047 1.00 94.62 96 GLY A O 1
ATOM 700 N N . ARG A 1 97 ? 0.372 16.073 -9.616 1.00 94.94 97 ARG A N 1
ATOM 701 C CA . ARG A 1 97 ? -0.561 16.171 -10.756 1.00 94.94 97 ARG A CA 1
ATOM 702 C C . ARG A 1 97 ? -1.393 14.912 -10.996 1.00 94.94 97 ARG A C 1
ATOM 704 O O . ARG A 1 97 ? -2.503 15.013 -11.505 1.00 94.94 97 ARG A O 1
ATOM 711 N N . SER A 1 98 ? -0.830 13.740 -10.713 1.00 93.81 98 SER A N 1
ATOM 712 C CA . SER A 1 98 ? -1.412 12.445 -11.108 1.00 93.81 98 SER A CA 1
ATOM 713 C C . SER A 1 98 ? -2.070 11.709 -9.937 1.00 93.81 98 SER A C 1
ATOM 715 O O . SER A 1 98 ? -2.932 10.856 -10.144 1.00 93.81 98 SER A O 1
ATOM 717 N N . GLY A 1 99 ? -1.658 12.027 -8.708 1.00 91.56 99 GLY A N 1
ATOM 718 C CA . GLY A 1 99 ? -2.209 11.496 -7.469 1.00 91.56 99 GLY A CA 1
ATOM 719 C C . GLY A 1 99 ? -3.498 12.209 -7.031 1.00 91.56 99 GLY A C 1
ATOM 720 O O . GLY A 1 99 ? -4.093 12.963 -7.804 1.00 91.56 99 GLY A O 1
ATOM 721 N N . PRO A 1 100 ? -4.004 11.916 -5.818 1.00 95.56 100 PRO A N 1
ATOM 722 C CA . PRO A 1 100 ? -3.524 10.880 -4.892 1.00 95.56 100 PRO A CA 1
ATOM 723 C C . PRO A 1 100 ? -3.727 9.461 -5.443 1.00 95.56 100 PRO A C 1
ATOM 725 O O . PRO A 1 100 ? -4.717 9.197 -6.115 1.00 95.56 100 PRO A O 1
ATOM 728 N N . PHE A 1 101 ? -2.822 8.525 -5.184 1.00 98.06 101 PHE A N 1
ATOM 729 C CA . PHE A 1 101 ? -3.012 7.126 -5.583 1.00 98.06 101 PHE A CA 1
ATOM 730 C C . PHE A 1 101 ? -3.697 6.328 -4.468 1.00 98.06 101 PHE A C 1
ATOM 732 O O . PHE A 1 101 ? -3.494 6.588 -3.286 1.00 98.06 101 PHE A O 1
ATOM 739 N N . GLU A 1 102 ? -4.505 5.334 -4.828 1.00 98.12 102 GLU A N 1
ATOM 740 C CA . GLU A 1 102 ? -5.055 4.384 -3.853 1.00 98.12 102 GLU A CA 1
ATOM 741 C C . GLU A 1 102 ? -4.139 3.173 -3.673 1.00 98.12 102 GLU A C 1
ATOM 743 O O . GLU A 1 102 ? -4.066 2.623 -2.574 1.00 98.12 102 GLU A O 1
ATOM 748 N N . TYR A 1 103 ? -3.403 2.790 -4.722 1.00 98.62 103 TYR A N 1
ATOM 749 C CA . TYR A 1 103 ? -2.381 1.748 -4.661 1.00 98.62 103 TYR A CA 1
ATOM 750 C C . TYR A 1 103 ? -1.083 2.214 -5.314 1.00 98.62 103 TYR A C 1
ATOM 752 O O . TYR A 1 103 ? -1.081 2.696 -6.445 1.00 98.62 103 TYR A O 1
ATOM 760 N N . VAL A 1 104 ? 0.031 2.000 -4.626 1.00 98.69 104 VAL A N 1
ATOM 761 C CA . VAL A 1 104 ? 1.383 2.149 -5.167 1.00 98.69 104 VAL A CA 1
ATOM 762 C C . VAL A 1 104 ? 2.073 0.789 -5.104 1.00 98.69 104 VAL A C 1
ATOM 764 O O . VAL A 1 104 ? 1.999 0.102 -4.088 1.00 98.69 104 VAL A O 1
ATOM 767 N N . LEU A 1 105 ? 2.701 0.364 -6.194 1.00 98.62 105 LEU A N 1
ATOM 768 C CA . LEU A 1 105 ? 3.344 -0.941 -6.316 1.00 98.62 105 LEU A CA 1
ATOM 769 C C . LEU A 1 105 ? 4.859 -0.778 -6.364 1.00 98.62 105 LEU A C 1
ATOM 771 O O . LEU A 1 105 ? 5.383 -0.034 -7.195 1.00 98.62 105 LEU A O 1
ATOM 775 N N . ASP A 1 106 ? 5.536 -1.553 -5.524 1.00 97.69 106 ASP A N 1
ATOM 776 C CA . ASP A 1 106 ? 6.975 -1.782 -5.578 1.00 97.69 106 ASP A CA 1
ATOM 777 C C . ASP A 1 106 ? 7.278 -2.837 -6.655 1.00 97.69 106 ASP A C 1
ATOM 779 O O . ASP A 1 106 ? 7.221 -4.052 -6.432 1.00 97.69 106 ASP A O 1
ATOM 783 N N . GLY A 1 107 ? 7.519 -2.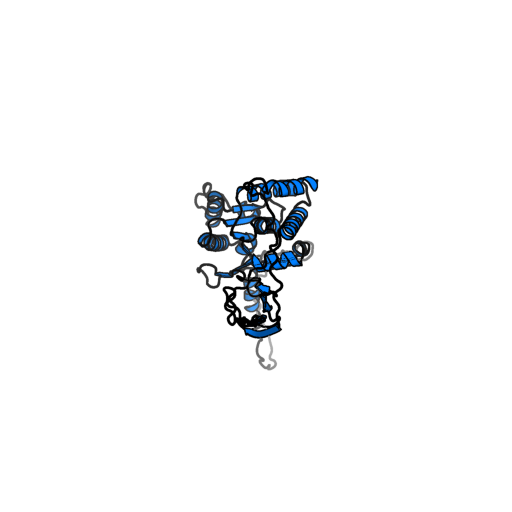366 -7.881 1.00 97.12 107 GLY A N 1
ATOM 784 C CA . GLY A 1 107 ? 7.686 -3.230 -9.044 1.00 97.12 107 GLY A CA 1
ATOM 785 C C . GLY A 1 107 ? 8.903 -4.149 -8.947 1.00 97.12 107 GLY A C 1
ATOM 786 O O . GLY A 1 107 ? 8.838 -5.284 -9.428 1.00 97.12 107 GLY A O 1
ATOM 787 N N . ALA A 1 108 ? 9.986 -3.690 -8.312 1.00 94.06 108 ALA A N 1
ATOM 788 C CA . ALA A 1 108 ? 11.201 -4.475 -8.129 1.00 94.06 108 ALA A CA 1
ATOM 789 C C . ALA A 1 108 ? 10.942 -5.670 -7.205 1.00 94.06 108 ALA A C 1
ATOM 791 O O . ALA A 1 108 ? 11.173 -6.820 -7.595 1.00 94.06 108 ALA A O 1
ATOM 792 N N . ASN A 1 109 ? 10.368 -5.419 -6.025 1.00 95.19 109 ASN A N 1
ATOM 793 C CA . ASN A 1 109 ? 10.042 -6.465 -5.057 1.00 95.19 109 ASN A CA 1
ATOM 794 C C . ASN A 1 109 ? 9.097 -7.528 -5.639 1.00 95.19 109 ASN A C 1
ATOM 796 O O . ASN A 1 109 ? 9.293 -8.730 -5.428 1.00 95.19 109 ASN A O 1
ATOM 800 N N . ILE A 1 110 ? 8.111 -7.107 -6.438 1.00 96.44 110 ILE A N 1
ATOM 801 C CA . ILE A 1 110 ? 7.190 -8.028 -7.114 1.00 96.44 110 ILE A CA 1
ATOM 802 C C . ILE A 1 110 ? 7.908 -8.847 -8.195 1.00 96.44 110 ILE A C 1
ATOM 804 O O . ILE A 1 110 ? 7.761 -10.072 -8.238 1.00 96.44 110 ILE A O 1
ATOM 808 N N . GLY A 1 111 ? 8.693 -8.204 -9.064 1.00 95.00 111 GLY A N 1
ATOM 809 C CA . GLY A 1 111 ? 9.359 -8.872 -10.186 1.00 95.00 111 GLY A CA 1
ATOM 810 C C . GLY A 1 111 ? 10.412 -9.898 -9.760 1.00 95.00 111 GLY A C 1
ATOM 811 O O . GLY A 1 111 ? 10.602 -10.909 -10.444 1.00 95.00 111 GLY A O 1
ATOM 812 N N . TYR A 1 112 ? 11.036 -9.698 -8.599 1.00 93.31 112 TYR A N 1
ATOM 813 C CA . TYR A 1 112 ? 12.005 -10.629 -8.012 1.00 93.31 112 TYR A CA 1
ATOM 814 C C . TYR A 1 112 ? 11.387 -11.661 -7.053 1.00 93.31 112 TYR A C 1
ATOM 816 O O . TYR A 1 112 ? 12.078 -12.551 -6.542 1.00 93.31 112 TYR A O 1
ATOM 824 N N . PHE A 1 113 ? 10.071 -11.618 -6.828 1.00 91.62 113 PHE A N 1
ATOM 825 C CA . PHE A 1 113 ? 9.417 -12.496 -5.865 1.00 91.62 113 PHE A CA 1
ATOM 826 C C . PHE A 1 113 ? 9.612 -13.993 -6.175 1.00 91.62 113 PHE A C 1
ATOM 828 O O . PHE A 1 113 ? 9.282 -14.502 -7.257 1.00 91.62 113 PHE A O 1
ATOM 835 N N . GLY A 1 114 ? 10.077 -14.727 -5.157 1.00 83.94 114 GLY A N 1
ATOM 836 C CA . GLY A 1 114 ? 10.238 -16.184 -5.167 1.00 83.94 114 GLY A CA 1
ATOM 837 C C . GLY A 1 114 ? 11.633 -16.692 -5.546 1.00 83.94 114 GLY A C 1
ATOM 838 O O . GLY A 1 114 ? 11.899 -17.875 -5.346 1.00 83.94 114 GLY A O 1
ATOM 839 N N . GLN A 1 115 ? 12.547 -15.830 -5.997 1.00 74.56 115 GLN A N 1
ATOM 840 C CA . GLN A 1 115 ? 13.839 -16.264 -6.553 1.00 74.56 115 GLN A CA 1
ATOM 841 C C . GLN A 1 115 ? 14.852 -16.704 -5.480 1.00 74.56 115 GLN A C 1
ATOM 843 O O . GLN A 1 115 ? 15.522 -17.725 -5.637 1.00 74.56 115 GLN A O 1
ATOM 848 N N . GLY A 1 116 ? 14.851 -16.072 -4.301 1.00 58.75 116 GLY A N 1
ATOM 849 C CA . GLY A 1 116 ? 15.655 -16.531 -3.154 1.00 58.75 116 GLY A CA 1
ATOM 850 C C . GLY A 1 116 ? 15.164 -17.840 -2.500 1.00 58.75 116 GLY A C 1
ATOM 851 O O . GLY A 1 116 ? 15.946 -18.585 -1.896 1.00 58.75 116 GLY A O 1
ATOM 852 N N . LYS A 1 117 ? 13.868 -18.173 -2.635 1.00 51.41 117 LYS A N 1
ATOM 853 C CA . LYS A 1 117 ? 13.268 -19.407 -2.076 1.00 51.41 117 LYS A CA 1
ATOM 854 C C . LYS A 1 117 ? 13.600 -20.648 -2.919 1.00 51.41 117 LYS A C 1
ATOM 856 O O . LYS A 1 117 ? 13.649 -21.765 -2.401 1.00 51.41 117 LYS A O 1
ATOM 861 N N . GLU A 1 118 ? 13.867 -20.471 -4.210 1.00 48.44 118 GLU A N 1
ATOM 862 C CA . GLU A 1 118 ? 14.176 -21.571 -5.128 1.00 48.44 118 GLU A CA 1
ATOM 863 C C . GLU A 1 118 ? 15.615 -22.080 -4.971 1.00 48.44 118 GLU A C 1
ATOM 865 O O . GLU A 1 118 ? 15.840 -23.291 -4.917 1.00 48.44 118 GLU A O 1
ATOM 870 N N . LEU A 1 119 ? 16.573 -21.174 -4.748 1.00 42.91 119 LEU A N 1
ATOM 871 C CA . LEU A 1 119 ? 17.970 -21.502 -4.430 1.00 42.91 119 LEU A CA 1
ATOM 872 C C . LEU A 1 119 ? 18.106 -22.294 -3.120 1.00 42.91 119 LEU A C 1
ATOM 874 O O . LEU A 1 119 ? 18.901 -23.233 -3.030 1.00 42.91 119 LEU A O 1
ATOM 878 N N . THR A 1 120 ? 17.307 -21.959 -2.104 1.00 38.25 120 THR A N 1
ATOM 879 C CA . THR A 1 120 ? 17.289 -22.671 -0.814 1.00 38.25 120 THR A CA 1
ATOM 880 C C . THR A 1 120 ? 16.620 -24.044 -0.921 1.00 38.25 120 THR A C 1
ATOM 882 O O . THR A 1 120 ? 17.135 -25.012 -0.355 1.00 38.25 120 THR A O 1
ATOM 885 N N . ARG A 1 121 ? 15.544 -24.187 -1.710 1.00 46.66 121 ARG A N 1
ATOM 886 C CA . ARG A 1 121 ? 14.913 -25.490 -1.997 1.00 46.66 121 ARG A CA 1
ATOM 887 C C . ARG A 1 121 ? 15.814 -26.405 -2.838 1.00 46.66 121 ARG A C 1
ATOM 889 O O . ARG A 1 121 ? 15.926 -27.589 -2.527 1.00 46.66 121 ARG A O 1
ATOM 896 N N . ALA A 1 122 ? 16.515 -25.861 -3.835 1.00 44.78 122 ALA A N 1
ATOM 897 C CA . ALA A 1 122 ? 17.476 -26.594 -4.664 1.00 44.78 122 ALA A CA 1
ATOM 898 C C . ALA A 1 122 ? 18.706 -27.072 -3.867 1.00 44.78 122 ALA A C 1
ATOM 900 O O . ALA A 1 122 ? 19.188 -28.182 -4.085 1.00 44.78 122 ALA A O 1
ATOM 901 N N . LYS A 1 123 ? 19.173 -26.287 -2.883 1.00 41.88 123 LYS A N 1
ATOM 902 C CA . LYS A 1 123 ? 20.217 -26.717 -1.934 1.00 41.88 123 LYS A CA 1
ATOM 903 C C . LYS A 1 123 ? 19.744 -27.851 -1.019 1.00 41.88 123 LYS A C 1
ATOM 905 O O . LYS A 1 123 ? 20.516 -28.762 -0.736 1.00 41.88 123 LYS A O 1
ATOM 910 N N . LYS A 1 124 ? 18.475 -27.827 -0.595 1.00 43.84 124 LYS A N 1
ATOM 911 C CA . LYS A 1 124 ? 17.877 -28.852 0.279 1.00 43.84 124 LYS A CA 1
ATOM 912 C C . LYS A 1 124 ? 17.637 -30.191 -0.434 1.00 43.84 124 LYS A C 1
ATOM 914 O O . LYS A 1 124 ? 17.676 -31.227 0.213 1.00 43.84 124 LYS A O 1
ATOM 919 N N . GLY A 1 125 ? 17.453 -30.179 -1.757 1.00 41.97 125 GLY A N 1
ATOM 920 C CA . GLY A 1 125 ? 17.348 -31.389 -2.587 1.00 41.97 125 GLY A CA 1
ATOM 921 C C . GLY A 1 125 ? 18.685 -32.050 -2.956 1.00 41.97 125 GLY A C 1
ATOM 922 O O . GLY A 1 125 ? 18.677 -33.107 -3.580 1.00 41.97 125 GLY A O 1
ATOM 923 N N . ARG A 1 126 ? 19.831 -31.448 -2.599 1.00 46.38 126 ARG A N 1
ATOM 924 C CA . ARG A 1 126 ? 21.176 -31.918 -2.989 1.00 46.38 126 ARG A CA 1
ATOM 925 C C . ARG A 1 126 ? 22.092 -32.306 -1.817 1.00 46.38 126 ARG A C 1
ATOM 927 O O . ARG A 1 126 ? 23.290 -32.461 -2.028 1.00 46.38 126 ARG A O 1
ATOM 934 N N . GLY A 1 127 ? 21.565 -32.486 -0.603 1.00 35.53 127 GLY A N 1
ATOM 935 C CA . GLY A 1 127 ? 22.372 -32.800 0.583 1.00 35.53 127 GLY A CA 1
ATOM 936 C C . GLY A 1 127 ? 21.932 -34.053 1.346 1.00 35.53 127 GLY A C 1
ATOM 937 O O . GLY A 1 127 ? 20.836 -34.078 1.894 1.00 35.53 127 GLY A O 1
ATOM 938 N N . ASN A 1 128 ? 22.864 -35.009 1.444 1.00 34.75 128 ASN A N 1
ATOM 939 C CA . ASN A 1 128 ? 22.954 -36.165 2.350 1.00 34.75 128 ASN A CA 1
ATOM 940 C C . ASN A 1 128 ? 22.006 -37.365 2.160 1.00 34.75 128 ASN A C 1
ATOM 942 O O . ASN A 1 128 ? 21.158 -37.650 3.001 1.00 34.75 128 ASN A O 1
ATOM 946 N N . SER A 1 129 ? 22.295 -38.197 1.154 1.00 32.94 129 SER A N 1
ATOM 947 C CA . SER A 1 129 ? 22.233 -39.651 1.356 1.00 32.94 129 SER A CA 1
ATOM 948 C C . SER A 1 129 ? 23.536 -40.112 2.019 1.00 32.94 129 SER A C 1
ATOM 950 O O . SER A 1 129 ? 24.589 -40.157 1.382 1.00 32.94 129 SER A O 1
ATOM 952 N N . THR A 1 130 ? 23.478 -40.419 3.309 1.00 30.91 130 THR A N 1
ATOM 953 C CA . THR A 1 130 ? 24.531 -41.132 4.043 1.00 30.91 130 THR A CA 1
ATOM 954 C C . THR A 1 130 ? 24.689 -42.533 3.433 1.00 30.91 130 THR A C 1
ATOM 956 O O . THR A 1 130 ? 23.677 -43.228 3.319 1.00 30.91 130 THR A O 1
ATOM 959 N N . PRO A 1 131 ? 25.888 -43.005 3.042 1.00 31.38 131 PRO A N 1
ATOM 960 C CA . PRO A 1 131 ? 26.048 -44.403 2.678 1.00 31.38 131 PRO A CA 1
ATOM 961 C C . PRO A 1 131 ? 26.028 -45.243 3.955 1.00 31.38 131 PRO A C 1
ATOM 963 O O . PRO A 1 131 ? 26.796 -45.003 4.889 1.00 31.38 131 PRO A O 1
ATOM 966 N N . ALA A 1 132 ? 25.118 -46.211 3.994 1.00 30.11 132 ALA A N 1
ATOM 967 C CA . ALA A 1 132 ? 25.046 -47.209 5.043 1.00 30.11 132 ALA A CA 1
ATOM 968 C C . ALA A 1 132 ? 26.339 -48.040 5.102 1.00 30.11 132 ALA A C 1
ATOM 970 O O . ALA A 1 132 ? 26.942 -48.368 4.080 1.00 30.11 132 ALA A O 1
ATOM 971 N N . HIS A 1 133 ? 26.723 -48.382 6.331 1.00 31.19 133 HIS A N 1
ATOM 972 C CA . HIS A 1 133 ? 27.743 -49.361 6.687 1.00 31.19 133 HIS A CA 1
ATOM 973 C C . HIS A 1 133 ? 27.684 -50.615 5.800 1.00 31.19 133 HIS A C 1
ATOM 975 O O . HIS A 1 133 ? 26.701 -51.352 5.836 1.00 31.19 133 HIS A O 1
ATOM 981 N N . ALA A 1 134 ? 28.779 -50.906 5.097 1.00 29.11 134 ALA A N 1
ATOM 982 C CA . ALA A 1 134 ? 29.053 -52.231 4.557 1.00 29.11 134 ALA A CA 1
ATOM 983 C C . ALA A 1 134 ? 30.472 -52.655 4.950 1.00 29.11 134 ALA A C 1
ATOM 985 O O . ALA A 1 134 ? 31.457 -51.945 4.755 1.00 29.11 134 ALA A O 1
ATOM 986 N N . THR A 1 135 ? 30.512 -53.809 5.595 1.00 27.78 135 THR A N 1
ATOM 987 C CA . THR A 1 135 ? 31.628 -54.525 6.199 1.00 27.78 135 THR A CA 1
ATOM 988 C C . THR A 1 135 ? 32.675 -54.952 5.167 1.00 27.78 135 THR A C 1
ATOM 990 O O . THR A 1 135 ? 32.343 -55.422 4.082 1.00 27.78 135 THR A O 1
ATOM 993 N N . ALA A 1 136 ? 33.952 -54.834 5.532 1.00 27.81 136 ALA A N 1
ATOM 994 C CA . ALA A 1 136 ? 35.083 -55.348 4.760 1.00 27.81 136 ALA A CA 1
ATOM 995 C C . ALA A 1 136 ? 35.176 -56.886 4.817 1.00 27.81 136 ALA A C 1
ATOM 997 O O . ALA A 1 136 ? 34.871 -57.483 5.853 1.00 27.81 136 ALA A O 1
ATOM 998 N N . PRO A 1 137 ? 35.748 -57.509 3.772 1.00 28.12 137 PRO A N 1
ATOM 999 C CA . PRO A 1 137 ? 36.818 -58.472 4.021 1.00 28.12 137 PRO A CA 1
ATOM 1000 C C . PRO A 1 137 ? 38.062 -58.259 3.138 1.00 28.12 137 PRO A C 1
ATOM 1002 O O . PRO A 1 137 ? 38.047 -57.593 2.107 1.00 28.12 137 PRO A O 1
ATOM 1005 N N . LYS A 1 138 ? 39.174 -58.813 3.632 1.00 27.34 138 LYS A N 1
ATOM 1006 C CA . LYS A 1 138 ? 40.562 -58.658 3.177 1.00 27.34 138 LYS A CA 1
ATOM 1007 C C . LYS A 1 138 ? 40.933 -59.497 1.938 1.00 27.34 138 LYS A C 1
ATOM 1009 O O . LYS A 1 138 ? 40.572 -60.661 1.861 1.00 27.34 138 LYS A O 1
ATOM 1014 N N . ALA A 1 139 ? 41.836 -58.894 1.153 1.00 27.84 139 ALA A N 1
ATOM 1015 C CA . ALA A 1 139 ? 43.049 -59.416 0.492 1.00 27.84 139 ALA A CA 1
ATOM 1016 C C . ALA A 1 139 ? 42.968 -60.485 -0.624 1.00 27.84 139 ALA A C 1
ATOM 1018 O O . ALA A 1 139 ? 42.555 -61.616 -0.400 1.00 27.84 139 ALA A O 1
ATOM 1019 N N . GLY A 1 140 ? 43.572 -60.148 -1.778 1.00 25.03 140 GLY A N 1
ATOM 1020 C CA . GLY A 1 140 ? 44.014 -61.106 -2.800 1.00 25.03 140 GLY A CA 1
ATOM 1021 C C . GLY A 1 140 ? 44.479 -60.471 -4.125 1.00 25.03 140 GLY A C 1
ATOM 1022 O O . GLY A 1 140 ? 43.656 -60.171 -4.973 1.00 25.03 140 GLY A O 1
ATOM 1023 N N . GLY A 1 141 ? 45.795 -60.268 -4.254 1.00 24.69 141 GLY A N 1
ATOM 1024 C CA . GLY A 1 141 ? 46.662 -60.296 -5.454 1.00 24.69 141 GLY A CA 1
ATOM 1025 C C . GLY A 1 141 ? 46.189 -60.002 -6.898 1.00 24.69 141 GLY A C 1
ATOM 1026 O O . GLY A 1 141 ? 45.413 -60.751 -7.473 1.00 24.69 141 GLY A O 1
ATOM 1027 N N . THR A 1 142 ? 46.951 -59.083 -7.521 1.00 24.59 142 THR A N 1
ATOM 1028 C CA . THR A 1 142 ? 47.687 -59.242 -8.809 1.00 24.59 142 THR A CA 1
ATOM 1029 C C . THR A 1 142 ? 47.073 -58.726 -10.134 1.00 24.59 142 THR A C 1
ATOM 1031 O O . THR A 1 142 ? 46.127 -59.284 -10.663 1.00 24.59 142 THR A O 1
ATOM 1034 N N . GLN A 1 143 ? 47.773 -57.713 -10.681 1.00 25.61 143 GLN A N 1
ATOM 1035 C CA . GLN A 1 143 ? 48.064 -57.320 -12.082 1.00 25.61 143 GLN A CA 1
ATOM 1036 C C . GLN A 1 143 ? 46.966 -57.101 -13.146 1.00 25.61 143 GLN A C 1
ATOM 1038 O O . GLN A 1 143 ? 46.273 -58.020 -13.559 1.00 25.61 143 GLN A O 1
ATOM 1043 N N . GLY A 1 144 ? 47.073 -55.922 -13.783 1.00 23.73 144 GLY A N 1
ATOM 1044 C CA . GLY A 1 144 ? 47.145 -55.801 -15.247 1.00 23.73 144 GLY A CA 1
ATOM 1045 C C . GLY A 1 144 ? 45.939 -55.160 -15.937 1.00 23.73 144 GLY A C 1
ATOM 1046 O O . GLY A 1 144 ? 44.844 -55.700 -15.889 1.00 23.73 144 GLY A O 1
ATOM 1047 N N . GLY A 1 145 ? 46.167 -54.052 -16.654 1.00 25.19 145 GLY A N 1
ATOM 1048 C CA . GLY A 1 145 ? 45.227 -53.541 -17.660 1.00 25.19 145 GLY A CA 1
ATOM 1049 C C . GLY A 1 145 ? 45.056 -52.028 -17.640 1.00 25.19 145 GLY A C 1
ATOM 1050 O O . GLY A 1 145 ? 44.114 -51.517 -17.046 1.00 25.19 145 GLY A O 1
ATOM 1051 N N . ALA A 1 146 ? 45.976 -51.321 -18.296 1.00 27.08 146 ALA A N 1
ATOM 1052 C CA . ALA A 1 146 ? 45.826 -49.914 -18.640 1.00 27.08 146 ALA A CA 1
ATOM 1053 C C . ALA A 1 146 ? 44.669 -49.732 -19.635 1.00 27.08 146 ALA A C 1
ATOM 1055 O O . ALA A 1 146 ? 44.598 -50.452 -20.630 1.00 27.08 146 ALA A O 1
ATOM 1056 N N . VAL A 1 147 ? 43.801 -48.754 -19.380 1.00 30.58 147 VAL A N 1
ATOM 1057 C CA . VAL A 1 147 ? 42.936 -48.162 -20.403 1.00 30.58 147 VAL A CA 1
ATOM 1058 C C . VAL A 1 147 ? 42.990 -46.654 -20.204 1.00 30.58 147 VAL A C 1
ATOM 1060 O O . VAL A 1 147 ? 42.715 -46.145 -19.117 1.00 30.58 147 VAL A O 1
ATOM 1063 N N . GLU A 1 148 ? 43.466 -45.985 -21.244 1.00 25.50 148 GLU A N 1
ATOM 1064 C CA . GLU A 1 148 ? 43.734 -44.558 -21.324 1.00 25.50 148 GLU A CA 1
ATOM 1065 C C . GLU A 1 148 ? 42.439 -43.755 -21.161 1.00 25.50 148 GLU A C 1
ATOM 1067 O O . GLU A 1 148 ? 41.435 -44.019 -21.822 1.00 25.50 148 GLU A O 1
ATOM 1072 N N . ALA A 1 149 ? 42.465 -42.777 -20.258 1.00 29.81 149 ALA A N 1
ATOM 1073 C CA . ALA A 1 149 ? 41.482 -41.709 -20.202 1.00 29.81 149 ALA A CA 1
ATOM 1074 C C . ALA A 1 149 ? 42.178 -40.445 -20.706 1.00 29.81 149 ALA A C 1
ATOM 1076 O O . ALA A 1 149 ? 43.040 -39.899 -20.012 1.00 29.81 149 ALA A O 1
ATOM 1077 N N . ASP A 1 150 ? 41.809 -40.015 -21.912 1.00 26.86 150 ASP A N 1
ATOM 1078 C CA . ASP A 1 150 ? 42.139 -38.702 -22.456 1.00 26.86 150 ASP A CA 1
ATOM 1079 C C . ASP A 1 150 ? 41.606 -37.626 -21.503 1.00 26.86 150 ASP A C 1
ATOM 1081 O O . ASP A 1 150 ? 40.409 -37.345 -21.421 1.00 26.86 150 ASP A O 1
ATOM 1085 N N . GLY A 1 151 ? 42.516 -37.082 -20.700 1.00 29.12 151 GLY A N 1
ATOM 1086 C CA . GLY A 1 151 ? 42.278 -35.923 -19.862 1.00 29.12 151 GLY A CA 1
ATOM 1087 C C . GLY A 1 151 ? 42.713 -34.677 -20.613 1.00 29.12 151 GLY A C 1
ATOM 1088 O O . GLY A 1 151 ? 43.909 -34.402 -20.694 1.00 29.12 151 GLY A O 1
ATOM 1089 N N . ASP A 1 152 ? 41.745 -33.910 -21.110 1.00 31.56 152 ASP A N 1
ATOM 1090 C CA . ASP A 1 152 ? 41.961 -32.548 -21.589 1.00 31.56 152 ASP A CA 1
ATOM 1091 C C . ASP A 1 152 ? 42.585 -31.706 -20.463 1.00 31.56 152 ASP A C 1
ATOM 1093 O O . ASP A 1 152 ? 41.932 -31.295 -19.496 1.00 31.56 152 ASP A O 1
ATOM 1097 N N . ALA A 1 153 ? 43.893 -31.483 -20.562 1.00 37.59 153 ALA A N 1
ATOM 1098 C CA . ALA A 1 153 ? 44.647 -30.616 -19.674 1.00 37.59 153 ALA A CA 1
ATOM 1099 C C . ALA A 1 153 ? 44.333 -29.148 -20.007 1.00 37.59 153 ALA A C 1
ATOM 1101 O O . ALA A 1 153 ? 45.063 -28.490 -20.745 1.00 37.59 153 ALA A O 1
ATOM 1102 N N . GLU A 1 154 ? 43.231 -28.619 -19.470 1.00 43.06 154 GLU A N 1
ATOM 1103 C CA . GLU A 1 154 ? 42.915 -27.195 -19.609 1.00 43.06 154 GLU A CA 1
ATOM 1104 C C . GLU A 1 154 ? 43.898 -26.318 -18.816 1.00 43.06 154 GLU A C 1
ATOM 1106 O O . GLU A 1 154 ? 44.100 -26.480 -17.607 1.00 43.06 154 GLU A O 1
ATOM 1111 N N . ALA A 1 155 ? 44.511 -25.367 -19.524 1.00 43.59 155 ALA A N 1
ATOM 1112 C CA . ALA A 1 155 ? 45.557 -24.488 -19.025 1.00 43.59 155 ALA A CA 1
ATOM 1113 C C . ALA A 1 155 ? 45.095 -23.616 -17.837 1.00 43.59 155 ALA A C 1
ATOM 1115 O O . ALA A 1 155 ? 44.072 -22.929 -17.877 1.00 43.59 155 ALA A O 1
ATOM 1116 N N . LEU A 1 156 ? 45.899 -23.613 -16.771 1.00 45.41 156 LEU A N 1
ATOM 1117 C CA . LEU A 1 156 ? 45.762 -22.709 -15.627 1.00 45.41 156 LEU A CA 1
ATOM 1118 C C . LEU A 1 156 ? 46.146 -21.276 -16.035 1.00 45.41 156 LEU A C 1
ATOM 1120 O O . LEU A 1 156 ? 47.059 -21.079 -16.834 1.00 45.41 156 LEU A O 1
ATOM 1124 N N . ASN A 1 157 ? 45.490 -20.260 -15.463 1.00 54.59 157 ASN A N 1
ATOM 1125 C CA . ASN A 1 157 ? 45.897 -18.867 -15.680 1.00 54.59 157 ASN A CA 1
ATOM 1126 C C . ASN A 1 157 ? 47.177 -18.510 -14.893 1.00 54.59 157 ASN A C 1
ATOM 1128 O O . ASN A 1 157 ? 47.612 -19.264 -14.024 1.00 54.59 157 ASN A O 1
ATOM 1132 N N . ALA A 1 158 ? 47.755 -17.331 -15.160 1.00 50.91 158 ALA A N 1
ATOM 1133 C CA . ALA A 1 158 ? 49.019 -16.851 -14.576 1.00 50.91 158 ALA A CA 1
ATOM 1134 C C . ALA A 1 158 ? 49.064 -16.783 -13.028 1.00 50.91 158 ALA A C 1
ATOM 1136 O O . ALA A 1 158 ? 50.136 -16.606 -12.458 1.00 50.91 158 ALA A O 1
ATOM 1137 N N . ASN A 1 159 ? 47.930 -16.980 -12.342 1.00 53.44 159 ASN A N 1
ATOM 1138 C CA . ASN A 1 159 ? 47.836 -17.063 -10.881 1.00 53.44 159 ASN A CA 1
ATOM 1139 C C . ASN A 1 159 ? 47.508 -18.485 -10.375 1.00 53.44 159 ASN A C 1
ATOM 1141 O O . ASN A 1 159 ? 47.052 -18.644 -9.241 1.00 53.44 159 ASN A O 1
ATOM 1145 N N . GLY A 1 160 ? 47.685 -19.521 -11.201 1.00 42.38 160 GLY A N 1
ATOM 1146 C CA . GLY A 1 160 ? 47.464 -20.921 -10.822 1.00 42.38 160 GLY A CA 1
ATOM 1147 C C . GLY A 1 160 ? 46.000 -21.277 -10.543 1.00 42.38 160 GLY A C 1
ATOM 1148 O O . GLY A 1 160 ? 45.719 -22.308 -9.932 1.00 42.38 160 GLY A O 1
ATOM 1149 N N . LYS A 1 161 ? 45.045 -20.436 -10.965 1.00 38.19 161 LYS A N 1
ATOM 1150 C CA . LYS A 1 161 ? 43.609 -20.701 -10.818 1.00 38.19 161 LYS A CA 1
ATOM 1151 C C . LYS A 1 161 ? 43.039 -21.214 -12.135 1.00 38.19 161 LYS A C 1
ATOM 1153 O O . LYS A 1 161 ? 43.365 -20.708 -13.209 1.00 38.19 161 LYS A O 1
ATOM 1158 N N . ARG A 1 162 ? 42.151 -22.209 -12.041 1.00 41.53 162 ARG A N 1
ATOM 1159 C CA . ARG A 1 162 ? 41.348 -22.655 -13.187 1.00 41.53 162 ARG A CA 1
ATOM 1160 C C . ARG A 1 162 ? 40.526 -21.465 -13.705 1.00 41.53 162 ARG A C 1
ATOM 1162 O O . ARG A 1 162 ? 40.034 -20.694 -12.868 1.00 41.53 162 ARG A O 1
ATOM 1169 N N . PRO A 1 163 ? 40.354 -21.298 -15.027 1.00 37.81 163 PRO A N 1
ATOM 1170 C CA . PRO A 1 163 ? 39.383 -20.353 -15.561 1.00 37.81 163 PRO A CA 1
ATOM 1171 C C . PRO A 1 163 ? 38.028 -20.613 -14.900 1.00 37.81 163 PRO A C 1
ATOM 1173 O O . PRO A 1 163 ? 37.604 -21.763 -14.759 1.00 37.81 163 PRO A O 1
ATOM 1176 N N . ARG A 1 164 ? 37.362 -19.556 -14.427 1.00 33.94 164 ARG A N 1
ATOM 1177 C CA . ARG A 1 164 ? 35.980 -19.661 -13.955 1.00 33.94 164 ARG A CA 1
ATOM 1178 C C . ARG A 1 164 ? 35.135 -20.070 -15.157 1.00 33.94 164 ARG A C 1
ATOM 1180 O O . ARG A 1 164 ? 34.812 -19.230 -15.984 1.00 33.94 164 ARG A O 1
ATOM 1187 N N . THR A 1 165 ? 34.809 -21.353 -15.267 1.00 35.47 165 THR A N 1
ATOM 1188 C CA . THR A 1 165 ? 33.736 -21.788 -16.155 1.00 35.47 165 THR A CA 1
ATOM 1189 C C . THR A 1 165 ? 32.440 -21.198 -15.607 1.00 35.47 165 THR A C 1
ATOM 1191 O O . THR A 1 165 ? 32.190 -21.266 -14.402 1.00 35.47 165 THR A O 1
ATOM 1194 N N . ASP A 1 166 ? 31.631 -20.598 -16.480 1.00 40.09 166 ASP A N 1
ATOM 1195 C CA . ASP A 1 166 ? 30.331 -19.962 -16.203 1.00 40.09 166 ASP A CA 1
ATOM 1196 C C . ASP A 1 166 ? 29.243 -20.960 -15.740 1.00 40.09 166 ASP A C 1
ATOM 1198 O O . ASP A 1 166 ? 28.052 -20.839 -16.022 1.00 40.09 166 ASP A O 1
ATOM 1202 N N . ARG A 1 167 ? 29.623 -21.991 -14.982 1.00 38.62 167 ARG A N 1
ATOM 1203 C CA . ARG A 1 167 ? 28.692 -22.892 -14.310 1.00 38.62 167 ARG A CA 1
ATOM 1204 C C . ARG A 1 167 ? 28.174 -22.224 -13.040 1.00 38.62 167 ARG A C 1
ATOM 1206 O O . ARG A 1 167 ? 28.687 -22.465 -11.950 1.00 38.62 167 ARG A O 1
ATOM 1213 N N . GLY A 1 168 ? 27.108 -21.436 -13.188 1.00 35.81 168 GLY A N 1
ATOM 1214 C CA . GLY A 1 168 ? 26.151 -21.233 -12.096 1.00 35.81 168 GLY A CA 1
ATOM 1215 C C . GLY A 1 168 ? 25.769 -19.803 -11.723 1.00 35.81 168 GLY A C 1
ATOM 1216 O O . GLY A 1 168 ? 25.492 -19.568 -10.551 1.00 35.81 168 GLY A O 1
ATOM 1217 N N . LYS A 1 169 ? 25.686 -18.863 -12.668 1.00 36.03 169 LYS A N 1
ATOM 1218 C CA . LYS A 1 169 ? 24.764 -17.731 -12.506 1.00 36.03 169 LYS A CA 1
ATOM 1219 C C . LYS A 1 169 ? 23.459 -18.099 -13.205 1.00 36.03 169 LYS A C 1
ATOM 1221 O O . LYS A 1 169 ? 23.315 -17.878 -14.399 1.00 36.03 169 LYS A O 1
ATOM 1226 N N . PHE A 1 170 ? 22.512 -18.685 -12.474 1.00 39.22 170 PHE A N 1
ATOM 1227 C CA . PHE A 1 170 ? 21.122 -18.382 -12.805 1.00 39.22 170 PHE A CA 1
ATOM 1228 C C . PHE A 1 170 ? 21.014 -16.877 -12.569 1.00 39.22 170 PHE A C 1
ATOM 1230 O O . PHE A 1 170 ? 20.999 -16.448 -11.418 1.00 39.22 170 PHE A O 1
ATOM 1237 N N . GLU A 1 171 ? 21.108 -16.072 -13.627 1.00 47.59 171 GLU A N 1
ATOM 1238 C CA . GLU A 1 171 ? 20.700 -14.679 -13.518 1.00 47.59 171 GLU A CA 1
ATOM 1239 C C . GLU A 1 171 ? 19.251 -14.704 -13.041 1.00 47.59 171 GLU A C 1
ATOM 1241 O O . GLU A 1 171 ? 18.396 -15.369 -13.623 1.00 47.59 171 GLU A O 1
ATOM 1246 N N . GLU A 1 172 ? 19.019 -14.083 -11.895 1.00 59.12 172 GLU A N 1
ATOM 1247 C CA . GLU A 1 172 ? 17.712 -13.877 -11.293 1.00 59.12 172 GLU A CA 1
ATOM 1248 C C . GLU A 1 172 ? 16.858 -13.070 -12.286 1.00 59.12 172 GLU A C 1
ATOM 1250 O O . GLU A 1 172 ? 16.941 -11.845 -12.369 1.00 59.12 172 GLU A O 1
ATOM 1255 N N . LEU A 1 173 ? 16.128 -13.774 -13.159 1.00 84.12 173 LEU A N 1
ATOM 1256 C CA . LEU A 1 173 ? 15.404 -13.161 -14.272 1.00 84.12 173 LEU A CA 1
ATOM 1257 C C . LEU A 1 173 ? 14.169 -12.430 -13.756 1.00 84.12 173 LEU A C 1
ATOM 1259 O O . LEU A 1 173 ? 13.254 -13.053 -13.229 1.00 84.12 173 LEU A O 1
ATOM 1263 N N . PHE A 1 174 ? 14.098 -11.121 -13.957 1.00 90.81 174 PHE A N 1
ATOM 1264 C CA . PHE A 1 174 ? 12.949 -10.305 -13.565 1.00 90.81 174 PHE A CA 1
ATOM 1265 C C . PHE A 1 174 ? 11.621 -10.807 -14.183 1.00 90.81 174 PHE A C 1
ATOM 1267 O O . PHE A 1 174 ? 11.505 -10.955 -15.401 1.00 90.81 174 PHE A O 1
ATOM 1274 N N . GLN A 1 175 ? 10.597 -11.056 -13.357 1.00 93.19 175 GLN A N 1
ATOM 1275 C CA . GLN A 1 175 ? 9.324 -11.663 -13.781 1.00 93.19 175 GLN A CA 1
ATOM 1276 C C . GLN A 1 175 ? 8.237 -10.612 -14.061 1.00 93.19 175 GLN A C 1
ATOM 1278 O O . GLN A 1 175 ? 7.391 -10.329 -13.212 1.00 93.19 175 GLN A O 1
ATOM 1283 N N . PHE A 1 176 ? 8.206 -10.076 -15.285 1.00 94.88 176 PHE A N 1
ATOM 1284 C CA . PHE A 1 176 ? 7.214 -9.070 -15.710 1.00 94.88 176 PHE A CA 1
ATOM 1285 C C . PHE A 1 176 ? 5.755 -9.529 -15.576 1.00 94.88 176 PHE A C 1
ATOM 1287 O O . PHE A 1 176 ? 4.882 -8.713 -15.287 1.00 94.88 176 PHE A O 1
ATOM 1294 N N . GLU A 1 177 ? 5.474 -10.820 -15.765 1.00 94.12 177 GLU A N 1
ATOM 1295 C CA . GLU A 1 177 ? 4.112 -11.357 -15.639 1.00 94.12 177 GLU A CA 1
ATOM 1296 C C . GLU A 1 177 ? 3.595 -11.265 -14.202 1.00 94.12 177 GLU A C 1
ATOM 1298 O O . GLU A 1 177 ? 2.475 -10.817 -13.990 1.00 94.12 177 GLU A O 1
ATOM 1303 N N . LYS A 1 178 ? 4.439 -11.550 -13.201 1.00 94.94 178 LYS A N 1
ATOM 1304 C CA . LYS A 1 178 ? 4.069 -11.378 -11.788 1.00 94.94 178 LYS A CA 1
ATOM 1305 C C . LYS A 1 178 ? 3.748 -9.925 -11.455 1.00 94.94 178 LYS A C 1
ATOM 1307 O O . LYS A 1 178 ? 2.769 -9.658 -10.763 1.00 94.94 178 LYS A O 1
ATOM 1312 N N . VAL A 1 179 ? 4.553 -8.990 -11.968 1.00 97.38 179 VAL A N 1
ATOM 1313 C CA . VAL A 1 179 ? 4.286 -7.549 -11.826 1.00 97.38 179 VAL A CA 1
ATOM 1314 C C . VAL A 1 179 ? 2.934 -7.202 -12.440 1.00 97.38 179 VAL A C 1
ATOM 1316 O O . VAL A 1 179 ? 2.132 -6.514 -11.811 1.00 97.38 179 VAL A O 1
ATOM 1319 N N . HIS A 1 180 ? 2.645 -7.728 -13.633 1.00 97.62 180 HIS A N 1
ATOM 1320 C CA . HIS A 1 180 ? 1.363 -7.514 -14.290 1.00 97.62 180 HIS A CA 1
ATOM 1321 C C . HIS A 1 180 ? 0.187 -8.070 -13.483 1.00 97.62 180 HIS A C 1
ATOM 1323 O O . HIS A 1 180 ? -0.808 -7.370 -13.320 1.00 97.62 180 HIS A O 1
ATOM 1329 N N . ASP A 1 181 ? 0.298 -9.287 -12.958 1.00 97.25 181 ASP A N 1
ATOM 1330 C CA . ASP A 1 181 ? -0.780 -9.935 -12.212 1.00 97.25 181 ASP A CA 1
ATOM 1331 C C . ASP A 1 181 ? -1.114 -9.173 -10.924 1.00 97.25 181 ASP A C 1
ATOM 1333 O O . ASP A 1 181 ? -2.287 -8.963 -10.609 1.00 97.25 181 ASP A O 1
ATOM 1337 N N . VAL A 1 182 ? -0.095 -8.697 -10.200 1.00 98.25 182 VAL A N 1
ATOM 1338 C CA . VAL A 1 182 ? -0.291 -7.855 -9.008 1.00 98.25 182 VAL A CA 1
ATOM 1339 C C . VAL A 1 182 ? -0.885 -6.500 -9.391 1.00 98.25 182 VAL A C 1
ATOM 1341 O O . VAL A 1 182 ? -1.824 -6.042 -8.738 1.00 98.25 182 VAL A O 1
ATOM 1344 N N . LEU A 1 183 ? -0.412 -5.891 -10.483 1.00 98.44 183 LEU A N 1
ATOM 1345 C CA . LEU A 1 183 ? -0.983 -4.657 -11.027 1.00 98.44 183 LEU A CA 1
ATOM 1346 C C . LEU A 1 183 ? -2.468 -4.824 -11.367 1.00 98.44 183 LEU A C 1
ATOM 1348 O O . LEU A 1 183 ? -3.277 -3.997 -10.953 1.00 98.44 183 LEU A O 1
ATOM 1352 N N . ARG A 1 184 ? -2.856 -5.905 -12.053 1.00 97.88 184 ARG A N 1
ATOM 1353 C CA . ARG A 1 184 ? -4.267 -6.179 -12.364 1.00 97.88 184 ARG A CA 1
ATOM 1354 C C . ARG A 1 184 ? -5.085 -6.453 -11.099 1.00 97.88 184 ARG A C 1
ATOM 1356 O O . ARG A 1 184 ? -6.214 -5.981 -10.998 1.00 97.88 184 ARG A O 1
ATOM 1363 N N . ALA A 1 185 ? -4.528 -7.156 -10.110 1.00 97.44 185 ALA A N 1
ATOM 1364 C CA . ALA A 1 185 ? -5.198 -7.404 -8.830 1.00 97.44 185 ALA A CA 1
ATOM 1365 C C . ALA A 1 185 ? -5.436 -6.120 -8.010 1.00 97.44 185 ALA A C 1
ATOM 1367 O O . ALA A 1 185 ? -6.450 -6.020 -7.308 1.00 97.44 185 ALA A O 1
ATOM 1368 N N . ALA A 1 186 ? -4.528 -5.143 -8.110 1.00 98.06 186 ALA A N 1
ATOM 1369 C CA . ALA A 1 186 ? -4.706 -3.800 -7.564 1.00 98.06 186 ALA A CA 1
ATOM 1370 C C . ALA A 1 186 ? -5.748 -3.007 -8.368 1.00 98.06 186 ALA A C 1
ATOM 1372 O O . ALA A 1 186 ? -6.662 -2.425 -7.789 1.00 98.06 186 ALA A O 1
ATOM 1373 N N . GLN A 1 187 ? -5.682 -3.060 -9.701 1.00 97.62 187 GLN A N 1
ATOM 1374 C CA . GLN A 1 187 ? -6.610 -2.338 -10.575 1.00 97.62 187 GLN A CA 1
ATOM 1375 C C . GLN A 1 187 ? -8.058 -2.829 -10.491 1.00 97.62 187 GLN A C 1
ATOM 1377 O O . GLN A 1 187 ? -8.993 -2.053 -10.656 1.00 97.62 187 GLN A O 1
ATOM 1382 N N . ALA A 1 188 ? -8.261 -4.106 -10.161 1.00 97.44 188 ALA A N 1
ATOM 1383 C CA . ALA A 1 188 ? -9.583 -4.651 -9.862 1.00 97.44 188 ALA A CA 1
ATOM 1384 C C . ALA A 1 188 ? -10.232 -4.017 -8.613 1.00 97.44 188 ALA A C 1
ATOM 1386 O O . ALA A 1 188 ? -11.432 -4.173 -8.404 1.00 97.44 188 ALA A O 1
ATOM 1387 N N . ARG A 1 189 ? -9.445 -3.335 -7.770 1.00 96.31 189 ARG A N 1
ATOM 1388 C CA . ARG A 1 189 ? -9.910 -2.628 -6.569 1.00 96.31 189 ARG A CA 1
ATOM 1389 C C . ARG A 1 189 ? -10.011 -1.118 -6.778 1.00 96.31 189 ARG A C 1
ATOM 1391 O O . ARG A 1 189 ? -10.822 -0.494 -6.107 1.00 96.31 189 ARG A O 1
ATOM 1398 N N . SER A 1 190 ? -9.198 -0.543 -7.666 1.00 96.69 190 SER A N 1
ATOM 1399 C CA . SER A 1 190 ? -9.161 0.898 -7.933 1.00 96.69 190 SER A CA 1
ATOM 1400 C C . SER A 1 190 ? -8.528 1.217 -9.282 1.00 96.69 190 SER A C 1
ATOM 1402 O O . SER A 1 190 ? -7.569 0.569 -9.675 1.00 96.69 190 SER A O 1
ATOM 1404 N N . SER A 1 191 ? -8.967 2.273 -9.965 1.00 96.06 191 SER A N 1
ATOM 1405 C CA . SER A 1 191 ? -8.259 2.785 -11.148 1.00 96.06 191 SER A CA 1
ATOM 1406 C C . SER A 1 191 ? -7.038 3.650 -10.801 1.00 96.06 191 SER A C 1
ATOM 1408 O O . SER A 1 191 ? -6.198 3.893 -11.666 1.00 96.06 191 SER A O 1
ATOM 1410 N N . ARG A 1 192 ? -6.911 4.111 -9.548 1.00 97.50 192 ARG A N 1
ATOM 1411 C CA . ARG A 1 192 ? -5.866 5.045 -9.099 1.00 97.50 192 ARG A CA 1
ATOM 1412 C C . ARG A 1 192 ? -4.625 4.287 -8.626 1.00 97.50 192 ARG A C 1
ATOM 1414 O O . ARG A 1 192 ? -4.341 4.231 -7.429 1.00 97.50 192 ARG A O 1
ATOM 1421 N N . VAL A 1 193 ? -3.908 3.675 -9.568 1.00 98.31 193 VAL A N 1
ATOM 1422 C CA . VAL A 1 193 ? -2.758 2.800 -9.288 1.00 98.31 193 VAL A CA 1
ATOM 1423 C C . VAL A 1 193 ? -1.480 3.340 -9.921 1.00 98.31 193 VAL A C 1
ATOM 1425 O O . VAL A 1 193 ? -1.481 3.694 -11.097 1.00 98.31 193 VAL A O 1
ATOM 1428 N N . LEU A 1 194 ? -0.387 3.338 -9.159 1.00 98.62 194 LEU A N 1
ATOM 1429 C CA . LEU A 1 194 ? 0.955 3.666 -9.632 1.00 98.62 194 LEU A CA 1
ATOM 1430 C C . LEU A 1 194 ? 1.887 2.460 -9.480 1.00 98.62 194 LEU A C 1
ATOM 1432 O O . LEU A 1 194 ? 2.093 1.964 -8.379 1.00 98.62 194 LEU A O 1
ATOM 1436 N N . LEU A 1 195 ? 2.498 2.017 -10.572 1.00 98.56 195 LEU A N 1
ATOM 1437 C CA . LEU A 1 195 ? 3.606 1.069 -10.588 1.00 98.56 195 LEU A CA 1
ATOM 1438 C C . LEU A 1 195 ? 4.920 1.841 -10.663 1.00 98.56 195 LEU A C 1
ATOM 1440 O O . LEU A 1 195 ? 5.155 2.557 -11.633 1.00 98.56 195 LEU A O 1
ATOM 1444 N N . VAL A 1 196 ? 5.790 1.663 -9.675 1.00 98.00 196 VAL A N 1
ATOM 1445 C CA . VAL A 1 196 ? 7.142 2.230 -9.695 1.00 98.00 196 VAL A CA 1
ATOM 1446 C C . VAL A 1 196 ? 8.135 1.125 -10.022 1.00 98.00 196 VAL A C 1
ATOM 1448 O O . VAL A 1 196 ? 8.092 0.050 -9.425 1.00 98.00 196 VAL A O 1
ATOM 1451 N N . LEU A 1 197 ? 9.027 1.383 -10.975 1.00 95.88 197 LEU A N 1
ATOM 1452 C CA . LEU A 1 197 ? 10.085 0.450 -11.347 1.00 95.88 197 LEU A CA 1
ATOM 1453 C C . LEU A 1 197 ? 11.329 1.215 -11.797 1.00 95.88 197 LEU A C 1
ATOM 1455 O O . LEU A 1 197 ? 11.214 2.198 -12.526 1.00 95.88 197 LEU A O 1
ATOM 1459 N N . HIS A 1 198 ? 12.524 0.765 -11.421 1.00 93.75 198 HIS A N 1
ATOM 1460 C CA . HIS A 1 198 ? 13.744 1.392 -11.923 1.00 93.75 198 HIS A CA 1
ATOM 1461 C C . HIS A 1 198 ? 13.930 1.185 -13.435 1.00 93.75 198 HIS A C 1
ATOM 1463 O O . HIS A 1 198 ? 13.721 0.093 -13.976 1.00 93.75 198 HIS A O 1
ATOM 1469 N N . VAL A 1 199 ? 14.399 2.230 -14.127 1.00 93.50 199 VAL A N 1
ATOM 1470 C CA . VAL A 1 199 ? 14.566 2.255 -15.592 1.00 93.50 199 VAL A CA 1
ATOM 1471 C C . VAL A 1 199 ? 15.504 1.163 -16.133 1.00 93.50 199 VAL A C 1
ATOM 1473 O O . VAL A 1 199 ? 15.474 0.834 -17.314 1.00 93.50 199 VAL A O 1
ATOM 1476 N N . SER A 1 200 ? 16.346 0.547 -15.297 1.00 91.31 200 SER A N 1
ATOM 1477 C CA . SER A 1 200 ? 17.172 -0.603 -15.710 1.00 91.31 200 SER A CA 1
ATOM 1478 C C . SER A 1 200 ? 16.352 -1.826 -16.119 1.00 91.31 200 SER A C 1
ATOM 1480 O O . SER A 1 200 ? 16.816 -2.599 -16.955 1.00 91.31 200 SER A O 1
ATOM 1482 N N . HIS A 1 201 ? 15.155 -2.007 -15.554 1.00 91.06 201 HIS A N 1
ATOM 1483 C CA . HIS A 1 201 ? 14.280 -3.128 -15.903 1.00 91.06 201 HIS A CA 1
ATOM 1484 C C . HIS A 1 201 ? 13.534 -2.896 -17.214 1.00 91.06 201 HIS A C 1
ATOM 1486 O O . HIS A 1 201 ? 13.113 -3.848 -17.854 1.00 91.06 201 HIS A O 1
ATOM 1492 N N . THR A 1 202 ? 13.368 -1.644 -17.629 1.00 91.81 202 THR A N 1
ATOM 1493 C CA . THR A 1 202 ? 12.544 -1.272 -18.783 1.00 91.81 202 THR A CA 1
ATOM 1494 C C . THR A 1 202 ? 13.375 -0.831 -19.983 1.00 91.81 202 THR A C 1
ATOM 1496 O O . THR A 1 202 ? 12.953 -1.035 -21.117 1.00 91.81 202 THR A O 1
ATOM 1499 N N . ALA A 1 203 ? 14.561 -0.254 -19.771 1.00 88.31 203 ALA A N 1
ATOM 1500 C CA . ALA A 1 203 ? 15.442 0.207 -20.845 1.00 88.31 203 ALA A CA 1
ATOM 1501 C C . ALA A 1 203 ? 16.087 -0.941 -21.631 1.00 88.31 203 ALA A C 1
ATOM 1503 O O . ALA A 1 203 ? 16.418 -0.770 -22.801 1.00 88.31 203 ALA A O 1
ATOM 1504 N N . SER A 1 204 ? 16.283 -2.099 -20.996 1.00 80.56 204 SER A N 1
ATOM 1505 C CA . SER A 1 204 ? 16.790 -3.313 -21.646 1.00 80.56 204 SER A CA 1
ATOM 1506 C C . SER A 1 204 ? 15.714 -4.055 -22.441 1.00 80.56 204 SER A C 1
ATOM 1508 O O . SER A 1 204 ? 16.042 -4.936 -23.233 1.00 80.56 204 SER A O 1
ATOM 1510 N N . VAL A 1 205 ? 14.439 -3.700 -22.254 1.00 84.94 205 VAL A N 1
ATOM 1511 C CA . VAL A 1 205 ? 13.303 -4.314 -22.937 1.00 84.94 205 VAL A CA 1
ATOM 1512 C C . VAL A 1 205 ? 13.058 -3.567 -24.254 1.00 84.94 205 VAL A C 1
ATOM 1514 O O . VAL A 1 205 ? 12.692 -2.389 -24.223 1.00 84.94 205 VAL A O 1
ATOM 1517 N N . PRO A 1 206 ? 13.225 -4.218 -25.424 1.00 83.38 206 PRO A N 1
ATOM 1518 C CA . PRO A 1 206 ? 12.951 -3.585 -26.711 1.00 83.38 206 PRO A CA 1
ATOM 1519 C C . PRO A 1 206 ? 11.499 -3.109 -26.799 1.00 83.38 206 PRO A C 1
ATOM 1521 O O . PRO A 1 206 ? 10.601 -3.770 -26.271 1.00 83.38 206 PRO A O 1
ATOM 1524 N N . GLN A 1 207 ? 11.255 -1.992 -27.488 1.00 82.00 207 GLN A N 1
ATOM 1525 C CA . GLN A 1 207 ? 9.892 -1.520 -27.754 1.00 82.00 207 GLN A CA 1
ATOM 1526 C C . GLN A 1 207 ? 9.134 -2.5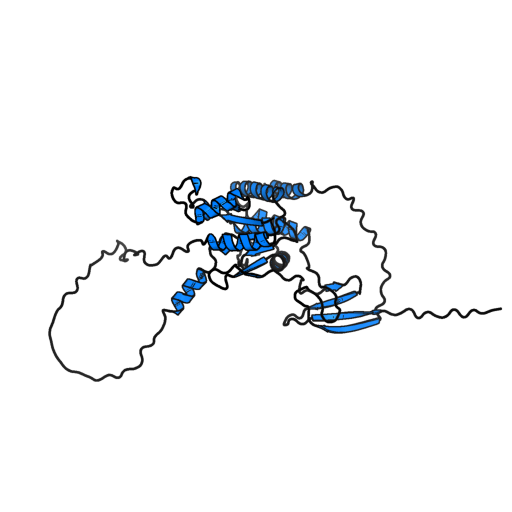64 -28.585 1.00 82.00 207 GLN A C 1
ATOM 1528 O O . GLN A 1 207 ? 9.697 -3.141 -29.518 1.00 82.00 207 GLN A O 1
ATOM 1533 N N . ALA A 1 208 ? 7.867 -2.837 -28.255 1.00 79.62 208 ALA A N 1
ATOM 1534 C CA . ALA A 1 208 ? 7.136 -3.888 -28.957 1.00 79.62 208 ALA A CA 1
ATOM 1535 C C . ALA A 1 208 ? 6.879 -3.491 -30.418 1.00 79.62 208 ALA A C 1
ATOM 1537 O O . ALA A 1 208 ? 7.010 -4.323 -31.311 1.00 79.62 208 ALA A O 1
ATOM 1538 N N . SER A 1 209 ? 6.613 -2.205 -30.660 1.00 82.62 209 SER A N 1
ATOM 1539 C CA . SER A 1 209 ? 6.437 -1.617 -31.993 1.00 82.62 209 SER A CA 1
ATOM 1540 C C . SER A 1 209 ? 7.666 -1.694 -32.909 1.00 82.62 209 SER A C 1
ATOM 1542 O O . SER A 1 209 ? 7.510 -1.615 -34.126 1.00 82.62 209 SER A O 1
ATOM 1544 N N . SER A 1 210 ? 8.878 -1.860 -32.365 1.00 82.81 210 SER A N 1
ATOM 1545 C CA . SER A 1 210 ? 10.115 -1.952 -33.155 1.00 82.81 210 SER A CA 1
ATOM 1546 C C . SER A 1 210 ? 10.558 -3.389 -33.450 1.00 82.81 210 SER A C 1
ATOM 1548 O O . SER A 1 210 ? 11.561 -3.589 -34.135 1.00 82.81 210 SER A O 1
ATOM 1550 N N . CYS A 1 211 ? 9.828 -4.394 -32.955 1.00 80.38 211 CYS A N 1
ATOM 1551 C CA . CYS A 1 211 ? 10.183 -5.805 -33.082 1.00 80.38 211 CYS A CA 1
ATOM 1552 C C . CYS A 1 211 ? 9.186 -6.560 -33.964 1.00 80.38 211 CYS A C 1
ATOM 1554 O O . CYS A 1 211 ? 7.980 -6.480 -33.752 1.00 80.38 211 CYS A O 1
ATOM 1556 N N . THR A 1 212 ? 9.684 -7.398 -34.878 1.00 84.69 212 THR A N 1
ATOM 1557 C CA . THR A 1 212 ? 8.834 -8.300 -35.679 1.00 84.69 212 THR A CA 1
ATOM 1558 C C . THR A 1 212 ? 8.066 -9.296 -34.803 1.00 84.69 212 THR A C 1
ATOM 1560 O O . THR A 1 212 ? 6.916 -9.614 -35.087 1.00 84.69 212 THR A O 1
ATOM 1563 N N . TYR A 1 213 ? 8.691 -9.762 -33.715 1.00 82.31 213 TYR A N 1
ATOM 1564 C CA . TYR A 1 213 ? 8.086 -10.641 -32.714 1.00 82.31 213 TYR A CA 1
ATOM 1565 C C . TYR A 1 213 ? 8.363 -10.080 -31.314 1.00 82.31 213 TYR A C 1
ATOM 1567 O O . TYR A 1 213 ? 9.413 -10.365 -30.732 1.00 82.31 213 TYR A O 1
ATOM 1575 N N . PRO A 1 214 ? 7.477 -9.230 -30.774 1.00 86.62 214 PRO A N 1
ATOM 1576 C CA . PRO A 1 214 ? 7.715 -8.590 -29.492 1.00 86.62 214 PRO A CA 1
ATOM 1577 C C . PRO A 1 214 ? 7.592 -9.593 -28.346 1.00 86.62 214 PRO A C 1
ATOM 1579 O O . PRO A 1 214 ? 6.603 -10.323 -28.240 1.00 86.62 214 PRO A O 1
ATOM 1582 N N . SER A 1 215 ? 8.579 -9.588 -27.449 1.00 91.12 215 SER A N 1
ATOM 1583 C CA . SER A 1 215 ? 8.541 -10.402 -26.233 1.00 91.12 215 SER A CA 1
ATOM 1584 C C . SER A 1 215 ? 7.342 -10.035 -25.352 1.00 91.12 215 SER A C 1
ATOM 1586 O O . SER A 1 215 ? 6.823 -8.915 -25.413 1.00 91.12 215 SER A O 1
ATOM 1588 N N . ARG A 1 216 ? 6.924 -10.948 -24.468 1.00 91.62 216 ARG A N 1
ATOM 1589 C CA . ARG A 1 216 ? 5.855 -10.653 -23.505 1.00 91.62 216 ARG A CA 1
ATOM 1590 C C . ARG A 1 216 ? 6.196 -9.451 -22.616 1.00 91.62 216 ARG A C 1
ATOM 1592 O O . ARG A 1 216 ? 5.327 -8.618 -22.377 1.00 91.62 216 ARG A O 1
ATOM 1599 N N . ALA A 1 217 ? 7.457 -9.323 -22.199 1.00 92.94 217 ALA A N 1
ATOM 1600 C CA . ALA A 1 217 ? 7.947 -8.174 -21.438 1.00 92.94 217 ALA A CA 1
ATOM 1601 C C . ALA A 1 217 ? 7.794 -6.859 -22.221 1.00 92.94 217 ALA A C 1
ATOM 1603 O O . ALA A 1 217 ? 7.263 -5.890 -21.686 1.00 92.94 217 ALA A O 1
ATOM 1604 N N . SER A 1 218 ? 8.173 -6.847 -23.504 1.00 93.00 218 SER A N 1
ATOM 1605 C CA . SER A 1 218 ? 8.016 -5.686 -24.395 1.00 93.00 218 SER A CA 1
ATOM 1606 C C . SER A 1 218 ? 6.564 -5.234 -24.495 1.00 93.00 218 SER A C 1
ATOM 1608 O O . SER A 1 218 ? 6.272 -4.049 -24.348 1.00 93.00 218 SER A O 1
ATOM 1610 N N . GLN A 1 219 ? 5.646 -6.183 -24.691 1.00 94.31 219 GLN A N 1
ATOM 1611 C CA . GLN A 1 219 ? 4.213 -5.896 -24.777 1.00 94.31 219 GLN A CA 1
ATOM 1612 C C . GLN A 1 219 ? 3.671 -5.318 -23.463 1.00 94.31 219 GLN A C 1
ATOM 1614 O O . GLN A 1 219 ? 2.916 -4.350 -23.483 1.00 94.31 219 GLN A O 1
ATOM 1619 N N . LEU A 1 220 ? 4.073 -5.893 -22.324 1.00 96.81 220 LEU A N 1
ATOM 1620 C CA . LEU A 1 220 ? 3.640 -5.458 -20.997 1.00 96.81 220 LEU A CA 1
ATOM 1621 C C . LEU A 1 220 ? 4.148 -4.059 -20.640 1.00 96.81 220 LEU A C 1
ATOM 1623 O O . LEU A 1 220 ? 3.353 -3.212 -20.247 1.00 96.81 220 LEU A O 1
ATOM 1627 N N . VAL A 1 221 ? 5.444 -3.791 -20.812 1.00 96.25 221 VAL A N 1
ATOM 1628 C CA . VAL A 1 221 ? 6.028 -2.477 -20.497 1.00 96.25 221 VAL A CA 1
ATOM 1629 C C . VAL A 1 221 ? 5.407 -1.388 -21.372 1.00 96.25 221 VAL A C 1
ATOM 1631 O O . VAL A 1 221 ? 5.055 -0.320 -20.872 1.00 96.25 221 VAL A O 1
ATOM 1634 N N . GLU A 1 222 ? 5.218 -1.650 -22.668 1.00 95.00 222 GLU A N 1
ATOM 1635 C CA . GLU A 1 222 ? 4.555 -0.694 -23.556 1.00 95.00 222 GLU A CA 1
ATOM 1636 C C . GLU A 1 222 ? 3.090 -0.463 -23.160 1.00 95.00 222 GLU A C 1
ATOM 1638 O O . GLU A 1 222 ? 2.624 0.677 -23.157 1.00 95.00 222 GLU A O 1
ATOM 1643 N N . GLN A 1 223 ? 2.378 -1.522 -22.764 1.00 96.38 223 GLN A N 1
ATOM 1644 C CA . GLN A 1 223 ? 1.023 -1.410 -22.234 1.00 96.38 223 GLN A CA 1
ATOM 1645 C C . GLN A 1 223 ? 0.981 -0.522 -20.982 1.00 96.38 223 GLN A C 1
ATOM 1647 O O . GLN A 1 223 ? 0.157 0.385 -20.922 1.00 96.38 223 GLN A O 1
ATOM 1652 N N . TRP A 1 224 ? 1.872 -0.724 -20.007 1.00 97.81 224 TRP A N 1
ATOM 1653 C CA . TRP A 1 224 ? 1.874 0.071 -18.772 1.00 97.81 224 TRP A CA 1
ATOM 1654 C C . TRP A 1 224 ? 2.192 1.548 -19.023 1.00 97.81 224 TRP A C 1
ATOM 1656 O O . TRP A 1 224 ? 1.569 2.418 -18.416 1.00 97.81 224 TRP A O 1
ATOM 1666 N N . ARG A 1 225 ? 3.114 1.841 -19.954 1.00 96.00 225 ARG A N 1
ATOM 1667 C CA . ARG A 1 225 ? 3.402 3.216 -20.398 1.00 96.00 225 ARG A CA 1
ATOM 1668 C C . ARG A 1 225 ? 2.177 3.864 -21.040 1.00 96.00 225 ARG A C 1
ATOM 1670 O O . ARG A 1 225 ? 1.841 4.995 -20.710 1.00 96.00 225 ARG A O 1
ATOM 1677 N N . ARG A 1 226 ? 1.490 3.140 -21.929 1.00 96.25 226 ARG A N 1
ATOM 1678 C CA . ARG A 1 226 ? 0.287 3.623 -22.625 1.00 96.25 226 ARG A CA 1
ATOM 1679 C C . ARG A 1 226 ? -0.879 3.877 -21.672 1.00 96.25 226 ARG A C 1
ATOM 1681 O O . ARG A 1 226 ? -1.612 4.839 -21.856 1.00 96.25 226 ARG A O 1
ATOM 1688 N N . GLU A 1 227 ? -1.042 3.020 -20.669 1.00 96.62 227 GLU A N 1
ATOM 1689 C CA . GLU A 1 227 ? -2.055 3.175 -19.619 1.00 96.62 227 GLU A CA 1
ATOM 1690 C C . GLU A 1 227 ? -1.705 4.287 -18.612 1.00 96.62 227 GLU A C 1
ATOM 1692 O O . GLU A 1 227 ? -2.549 4.647 -17.798 1.00 96.62 227 GLU A O 1
ATOM 1697 N N . GLY A 1 228 ? -0.484 4.835 -18.646 1.00 95.94 228 GLY A N 1
ATOM 1698 C CA . GLY A 1 228 ? -0.046 5.890 -17.727 1.00 95.94 228 GLY A CA 1
ATOM 1699 C C . GLY A 1 228 ? 0.146 5.423 -16.280 1.00 95.94 228 GLY A C 1
ATOM 1700 O O . GLY A 1 228 ? 0.201 6.253 -15.377 1.00 95.94 228 GLY A O 1
ATOM 1701 N N . VAL A 1 229 ? 0.243 4.108 -16.053 1.00 97.38 229 VAL A N 1
ATOM 1702 C CA . VAL A 1 229 ? 0.347 3.512 -14.708 1.00 97.38 229 VAL A CA 1
ATOM 1703 C C . VAL A 1 229 ? 1.786 3.279 -14.260 1.00 97.38 229 VAL A C 1
ATOM 1705 O O . VAL A 1 229 ? 2.007 3.008 -13.088 1.00 97.38 229 VAL A O 1
ATOM 1708 N N . LEU A 1 230 ? 2.763 3.345 -15.166 1.00 97.69 230 LEU A N 1
ATOM 1709 C CA . LEU A 1 230 ? 4.177 3.113 -14.866 1.00 97.69 230 LEU A CA 1
ATOM 1710 C C . LEU A 1 230 ? 4.927 4.434 -14.669 1.00 97.69 230 LEU A C 1
ATOM 1712 O O . LEU A 1 230 ? 4.943 5.276 -15.565 1.00 97.69 230 LEU A O 1
ATOM 1716 N N . PHE A 1 231 ? 5.637 4.547 -13.550 1.00 97.12 231 PHE A N 1
ATOM 1717 C CA . PHE A 1 231 ? 6.698 5.522 -13.351 1.00 97.12 231 PHE A CA 1
ATOM 1718 C C . PHE A 1 231 ? 8.063 4.826 -13.334 1.00 97.12 231 PHE A C 1
ATOM 1720 O O . PHE A 1 231 ? 8.311 3.920 -12.534 1.00 97.12 231 PHE A O 1
ATOM 1727 N N . GLU A 1 232 ? 8.951 5.266 -14.224 1.00 95.44 232 GLU A N 1
ATOM 1728 C CA . GLU A 1 232 ? 10.304 4.727 -14.368 1.00 95.44 232 GLU A CA 1
ATOM 1729 C C . GLU A 1 232 ? 11.280 5.578 -13.552 1.00 95.44 232 GLU A C 1
ATOM 1731 O O . GLU A 1 232 ? 11.561 6.721 -13.918 1.00 95.44 232 GLU A O 1
ATOM 1736 N N . SER A 1 233 ? 11.802 5.044 -12.444 1.00 92.69 233 SER A N 1
ATOM 1737 C CA . SER A 1 233 ? 12.750 5.809 -11.632 1.00 92.69 233 SER A CA 1
ATOM 1738 C C . SER A 1 233 ? 14.109 5.951 -12.354 1.00 92.69 233 SER A C 1
ATOM 1740 O O . SER A 1 233 ? 14.548 5.011 -13.035 1.00 92.69 233 SER A O 1
ATOM 1742 N N . PRO A 1 234 ? 14.784 7.115 -12.258 1.00 91.50 234 PRO A N 1
ATOM 1743 C CA . PRO A 1 234 ? 16.001 7.395 -13.026 1.00 91.50 234 PRO A CA 1
ATOM 1744 C C . PRO A 1 234 ? 17.216 6.560 -12.613 1.00 91.50 234 PRO A C 1
ATOM 1746 O O . PRO A 1 234 ? 17.342 6.124 -11.471 1.00 91.50 234 PRO A O 1
ATOM 1749 N N . LYS A 1 235 ? 18.174 6.413 -13.540 1.00 87.81 235 LYS A N 1
ATOM 1750 C CA . LYS A 1 235 ? 19.412 5.652 -13.308 1.00 87.81 235 LYS A CA 1
ATOM 1751 C C . LYS A 1 235 ? 20.213 6.205 -12.132 1.00 87.81 235 LYS A C 1
ATOM 1753 O O . LYS A 1 235 ? 20.525 7.391 -12.087 1.00 87.81 235 LYS A O 1
ATOM 1758 N N . GLY A 1 236 ? 20.665 5.303 -11.262 1.00 82.81 236 GLY A N 1
ATOM 1759 C CA . GLY A 1 236 ? 21.539 5.643 -10.136 1.00 82.81 236 GLY A CA 1
ATOM 1760 C C . GLY A 1 236 ? 20.789 6.166 -8.911 1.00 82.81 236 GLY A C 1
ATOM 1761 O O . GLY A 1 236 ? 21.437 6.530 -7.932 1.00 82.81 236 GLY A O 1
ATOM 1762 N N . GLN A 1 237 ? 19.456 6.167 -8.961 1.00 81.12 237 GLN A N 1
ATOM 1763 C CA . GLN A 1 237 ? 18.584 6.464 -7.836 1.00 81.12 237 GLN A CA 1
ATOM 1764 C C . GLN A 1 237 ? 17.992 5.170 -7.275 1.00 81.12 237 GLN A C 1
ATOM 1766 O O . GLN A 1 237 ? 17.775 4.212 -8.012 1.00 81.12 237 GLN A O 1
ATOM 1771 N N . ASN A 1 238 ? 17.719 5.155 -5.972 1.00 83.75 238 ASN A N 1
ATOM 1772 C CA . ASN A 1 238 ? 17.002 4.049 -5.349 1.00 83.75 238 ASN A CA 1
ATOM 1773 C C . ASN A 1 238 ? 15.491 4.206 -5.609 1.00 83.75 238 ASN A C 1
ATOM 1775 O O . ASN A 1 238 ? 14.909 5.213 -5.197 1.00 83.75 238 ASN A O 1
ATOM 1779 N N . ASP A 1 239 ? 14.869 3.236 -6.284 1.00 84.38 239 ASP A N 1
ATOM 1780 C CA . ASP A 1 239 ? 13.426 3.182 -6.536 1.00 84.38 239 ASP A CA 1
ATOM 1781 C C . ASP A 1 239 ? 12.589 3.039 -5.262 1.00 84.38 239 ASP A C 1
ATOM 1783 O O . ASP A 1 239 ? 11.462 3.543 -5.240 1.00 84.38 239 ASP A O 1
ATOM 1787 N N . ASP A 1 240 ? 13.168 2.510 -4.180 1.00 88.25 240 ASP A N 1
ATOM 1788 C CA . ASP A 1 240 ? 12.537 2.435 -2.859 1.00 88.25 240 ASP A CA 1
ATOM 1789 C C . ASP A 1 240 ? 11.958 3.762 -2.396 1.00 88.25 240 ASP A C 1
ATOM 1791 O O . ASP A 1 240 ? 10.843 3.868 -1.885 1.00 88.25 240 ASP A O 1
ATOM 1795 N N . MET A 1 241 ? 12.734 4.819 -2.604 1.00 88.62 241 MET A N 1
ATOM 1796 C CA . MET A 1 241 ? 12.367 6.136 -2.121 1.00 88.62 241 MET A CA 1
ATOM 1797 C C . MET A 1 241 ? 11.216 6.747 -2.933 1.00 88.62 241 MET A C 1
ATOM 1799 O O . MET A 1 241 ? 10.486 7.592 -2.417 1.00 88.62 241 MET A O 1
ATOM 1803 N N . TYR A 1 242 ? 11.019 6.308 -4.180 1.00 93.69 242 TYR A N 1
ATOM 1804 C CA . TYR A 1 242 ? 9.970 6.817 -5.063 1.00 93.69 242 TYR A CA 1
ATOM 1805 C C . TYR A 1 242 ? 8.614 6.217 -4.709 1.00 93.69 242 TYR A C 1
ATOM 1807 O O . TYR A 1 242 ? 7.667 6.965 -4.453 1.00 93.69 242 TYR A O 1
ATOM 1815 N N . TRP A 1 243 ? 8.506 4.885 -4.638 1.00 95.19 243 TRP A N 1
ATOM 1816 C CA . TRP A 1 243 ? 7.240 4.269 -4.235 1.00 95.19 243 TRP A CA 1
ATOM 1817 C C . TRP A 1 243 ? 6.885 4.627 -2.793 1.00 95.19 243 TRP A C 1
ATOM 1819 O O . TRP A 1 243 ? 5.707 4.833 -2.489 1.00 95.19 243 TRP A O 1
ATOM 1829 N N . LEU A 1 244 ? 7.886 4.797 -1.921 1.00 94.25 244 LEU A N 1
ATOM 1830 C CA . LEU A 1 244 ? 7.642 5.208 -0.548 1.00 94.25 244 LEU A CA 1
ATOM 1831 C C . LEU A 1 244 ? 7.088 6.633 -0.478 1.00 94.25 244 LEU A C 1
ATOM 1833 O O . LEU A 1 244 ? 6.073 6.867 0.182 1.00 94.25 244 LEU A O 1
ATOM 1837 N N . TYR A 1 245 ? 7.723 7.580 -1.173 1.00 95.38 245 TYR A N 1
ATOM 1838 C CA . TYR A 1 245 ? 7.235 8.954 -1.226 1.00 95.38 245 TYR A CA 1
ATOM 1839 C C . TYR A 1 245 ? 5.816 9.019 -1.797 1.00 95.38 245 TYR A C 1
ATOM 1841 O O . TYR A 1 245 ? 4.952 9.644 -1.185 1.00 95.38 245 TYR A O 1
ATOM 1849 N N . ALA A 1 246 ? 5.544 8.339 -2.917 1.00 97.12 246 ALA A N 1
ATOM 1850 C CA . ALA A 1 246 ? 4.206 8.305 -3.506 1.00 97.12 246 ALA A CA 1
ATOM 1851 C C . ALA A 1 246 ? 3.164 7.719 -2.541 1.00 97.12 246 ALA A C 1
ATOM 1853 O O . ALA A 1 246 ? 2.068 8.270 -2.426 1.00 97.12 246 ALA A O 1
ATOM 1854 N N . GLY A 1 247 ? 3.509 6.654 -1.812 1.00 96.75 247 GLY A N 1
ATOM 1855 C CA . GLY A 1 247 ? 2.634 6.042 -0.814 1.00 96.75 247 GLY A CA 1
ATOM 1856 C C . GLY A 1 247 ? 2.298 6.980 0.346 1.00 96.75 247 GLY A C 1
ATOM 1857 O O . GLY A 1 247 ? 1.133 7.111 0.713 1.00 96.75 247 GLY A O 1
ATOM 1858 N N . ILE A 1 248 ? 3.298 7.666 0.909 1.00 95.38 248 ILE A N 1
ATOM 1859 C CA . ILE A 1 248 ? 3.090 8.617 2.015 1.00 95.38 248 ILE A CA 1
ATOM 1860 C C . ILE A 1 248 ? 2.328 9.856 1.520 1.00 95.38 248 ILE A C 1
ATOM 1862 O O . ILE A 1 248 ? 1.415 10.340 2.193 1.00 95.38 248 ILE A O 1
ATOM 1866 N N . SER A 1 249 ? 2.694 10.371 0.344 1.00 96.06 249 SER A N 1
ATOM 1867 C CA . SER A 1 249 ? 2.130 11.600 -0.224 1.00 96.06 249 SER A CA 1
ATOM 1868 C C . SER A 1 249 ? 0.679 11.437 -0.670 1.00 96.06 249 SER A C 1
ATOM 1870 O O . SER A 1 249 ? -0.056 12.418 -0.681 1.00 96.06 249 SER A O 1
ATOM 1872 N N . SER A 1 250 ? 0.253 10.222 -1.022 1.00 96.31 250 SER A N 1
ATOM 1873 C CA . SER A 1 250 ? -1.120 9.946 -1.465 1.00 96.31 250 SER A CA 1
ATOM 1874 C C . SER A 1 250 ? -2.150 9.924 -0.326 1.00 96.31 250 SER A C 1
ATOM 1876 O O . SER A 1 250 ? -3.344 9.775 -0.579 1.00 96.31 250 SER A O 1
ATOM 1878 N N . GLY A 1 251 ? -1.715 10.104 0.925 1.00 92.19 251 GLY A N 1
ATOM 1879 C CA . GLY A 1 251 ? -2.600 10.265 2.076 1.00 92.19 251 GLY A CA 1
ATOM 1880 C C . GLY A 1 251 ? -3.032 8.951 2.748 1.00 92.19 251 GLY A C 1
ATOM 1881 O O . GLY A 1 251 ? -2.578 7.871 2.369 1.00 92.19 251 GLY A O 1
ATOM 1882 N N . PRO A 1 252 ? -3.914 9.030 3.765 1.00 90.94 252 PRO A N 1
ATOM 1883 C CA . PRO A 1 252 ? -4.221 7.915 4.680 1.00 90.94 252 PRO A CA 1
ATOM 1884 C C . PRO A 1 252 ? -4.968 6.739 4.020 1.00 90.94 252 PRO A C 1
ATOM 1886 O O . PRO A 1 252 ? -4.994 5.617 4.531 1.00 90.94 252 PRO A O 1
ATOM 1889 N N . GLY A 1 253 ? -5.598 6.974 2.866 1.00 91.88 253 GLY A N 1
ATOM 1890 C CA . GLY A 1 253 ? -6.283 5.931 2.102 1.00 91.88 253 GLY A CA 1
ATOM 1891 C C . GLY A 1 253 ? -5.329 4.999 1.353 1.00 91.88 253 GLY A C 1
ATOM 1892 O O . GLY A 1 253 ? -5.656 3.824 1.160 1.00 91.88 253 GLY A O 1
ATOM 1893 N N . CYS A 1 254 ? -4.138 5.483 0.987 1.00 96.69 254 CYS A N 1
ATOM 1894 C CA . CYS A 1 254 ? -3.228 4.790 0.083 1.00 96.69 254 CYS A CA 1
ATOM 1895 C C . CYS A 1 254 ? -2.732 3.455 0.654 1.00 96.69 254 CYS A C 1
ATOM 1897 O O . CYS A 1 254 ? -2.570 3.268 1.865 1.00 96.69 254 CYS A O 1
ATOM 1899 N N . LYS A 1 255 ? -2.491 2.499 -0.237 1.00 97.88 255 LYS A N 1
ATOM 1900 C CA . LYS A 1 255 ? -1.897 1.201 0.060 1.00 97.88 255 LYS A CA 1
ATOM 1901 C C . LYS A 1 255 ? -0.634 1.007 -0.763 1.00 97.88 255 LYS A C 1
ATOM 1903 O O . LYS A 1 255 ? -0.584 1.395 -1.924 1.00 97.88 255 LYS A O 1
ATOM 1908 N N . VAL A 1 256 ? 0.387 0.414 -0.161 1.00 98.06 256 VAL A N 1
ATOM 1909 C CA . VAL A 1 256 ? 1.660 0.115 -0.817 1.00 98.06 256 VAL A CA 1
ATOM 1910 C C . VAL A 1 256 ? 1.817 -1.390 -0.904 1.00 98.06 256 VAL A C 1
ATOM 1912 O O . VAL A 1 256 ? 1.876 -2.060 0.122 1.00 98.06 256 VAL A O 1
ATOM 1915 N N . ILE A 1 257 ? 1.869 -1.927 -2.118 1.00 98.44 257 ILE A N 1
ATOM 1916 C CA . ILE A 1 257 ? 2.060 -3.358 -2.343 1.00 98.44 257 ILE A CA 1
ATOM 1917 C C . ILE A 1 257 ? 3.557 -3.643 -2.418 1.00 98.44 257 ILE A C 1
ATOM 1919 O O . ILE A 1 257 ? 4.196 -3.347 -3.426 1.00 98.44 257 ILE A O 1
ATOM 1923 N N . SER A 1 258 ? 4.095 -4.216 -1.342 1.00 97.06 258 SER A N 1
ATOM 1924 C CA . SER A 1 258 ? 5.479 -4.684 -1.242 1.00 97.06 258 SER A CA 1
ATOM 1925 C C . SER A 1 258 ? 5.591 -5.722 -0.126 1.00 97.06 258 SER A C 1
ATOM 1927 O O . SER A 1 258 ? 4.962 -5.590 0.926 1.00 97.06 258 SER A O 1
ATOM 1929 N N . ASN A 1 259 ? 6.420 -6.743 -0.332 1.00 94.94 259 ASN A N 1
ATOM 1930 C CA . ASN A 1 259 ? 6.824 -7.692 0.703 1.00 94.94 259 ASN A CA 1
ATOM 1931 C C . ASN A 1 259 ? 8.135 -7.301 1.392 1.00 94.94 259 ASN A C 1
ATOM 1933 O O . ASN A 1 259 ? 8.623 -8.066 2.222 1.00 94.94 259 ASN A O 1
ATOM 1937 N N . ASP A 1 260 ? 8.721 -6.154 1.044 1.00 88.19 260 ASP A N 1
ATOM 1938 C CA . ASP A 1 260 ? 9.911 -5.661 1.722 1.00 88.19 260 ASP A CA 1
ATOM 1939 C C . ASP A 1 260 ? 9.610 -5.370 3.196 1.00 88.19 260 ASP A C 1
ATOM 1941 O O . ASP A 1 260 ? 8.587 -4.792 3.553 1.00 88.19 260 ASP A O 1
ATOM 1945 N N . GLU A 1 261 ? 10.495 -5.774 4.094 1.00 81.12 261 GLU A N 1
ATOM 1946 C CA . GLU A 1 261 ? 10.289 -5.551 5.522 1.00 81.12 261 GLU A CA 1
ATOM 1947 C C . GLU A 1 261 ? 10.699 -4.131 5.947 1.00 81.12 261 GLU A C 1
ATOM 1949 O O . GLU A 1 261 ? 10.388 -3.714 7.072 1.00 81.12 261 GLU A O 1
ATOM 1954 N N . MET A 1 262 ? 11.337 -3.395 5.029 1.00 78.69 262 MET A N 1
ATOM 1955 C CA . MET A 1 262 ? 11.805 -2.015 5.127 1.00 78.69 262 MET A CA 1
ATOM 1956 C C . MET A 1 262 ? 12.770 -1.852 6.305 1.00 78.69 262 MET A C 1
ATOM 1958 O O . MET A 1 262 ? 12.673 -0.908 7.088 1.00 78.69 262 MET A O 1
ATOM 1962 N N . ARG A 1 263 ? 13.659 -2.842 6.479 1.00 69.69 263 ARG A N 1
ATOM 1963 C CA . ARG A 1 263 ? 14.583 -2.959 7.624 1.00 69.69 263 ARG A CA 1
ATOM 1964 C C . ARG A 1 263 ? 15.964 -2.366 7.375 1.00 69.69 263 ARG A C 1
ATOM 1966 O O . ARG A 1 263 ? 16.775 -2.323 8.297 1.00 69.69 263 ARG A O 1
ATOM 1973 N N . ASP A 1 264 ? 16.248 -1.947 6.150 1.00 64.06 264 ASP A N 1
ATOM 1974 C CA . ASP A 1 264 ? 17.571 -1.452 5.802 1.00 64.06 264 ASP A CA 1
ATOM 1975 C C . ASP A 1 264 ? 17.894 -0.146 6.531 1.00 64.06 264 ASP A C 1
ATOM 1977 O O . ASP A 1 264 ? 17.013 0.653 6.864 1.00 64.06 264 ASP A O 1
ATOM 1981 N N . HIS A 1 265 ? 19.189 0.110 6.737 1.00 55.84 265 HIS A N 1
ATOM 1982 C CA . HIS A 1 265 ? 19.675 1.314 7.415 1.00 55.84 265 HIS A CA 1
ATOM 1983 C C . HIS A 1 265 ? 19.130 2.619 6.798 1.00 55.84 265 HIS A C 1
ATOM 1985 O O . HIS A 1 265 ? 18.945 3.605 7.510 1.00 55.84 265 HIS A O 1
ATOM 1991 N N . HIS A 1 266 ? 18.795 2.626 5.503 1.00 58.88 266 HIS A N 1
ATOM 1992 C CA . HIS A 1 266 ? 18.140 3.762 4.849 1.00 58.88 266 HIS A CA 1
ATOM 1993 C C . HIS A 1 266 ? 16.747 4.078 5.423 1.00 58.88 266 HIS A C 1
ATOM 1995 O O . HIS A 1 266 ? 16.427 5.250 5.614 1.00 58.88 266 HIS A O 1
ATOM 2001 N N . PHE A 1 267 ? 15.946 3.067 5.771 1.00 57.44 267 PHE A N 1
ATOM 2002 C CA . PHE A 1 267 ? 14.614 3.253 6.358 1.00 57.44 267 PHE A CA 1
ATOM 2003 C C . PHE A 1 267 ? 14.667 3.553 7.857 1.00 57.44 267 PHE A C 1
ATOM 2005 O O . PHE A 1 267 ? 13.794 4.250 8.366 1.00 57.44 267 PHE A O 1
ATOM 2012 N N . THR A 1 268 ? 15.720 3.117 8.561 1.00 58.06 268 THR A N 1
ATOM 2013 C CA . THR A 1 268 ? 15.919 3.466 9.985 1.00 58.06 268 THR A CA 1
ATOM 2014 C C . THR A 1 268 ? 16.128 4.968 10.225 1.00 58.06 268 THR A C 1
ATOM 2016 O O . THR A 1 268 ? 15.979 5.438 11.348 1.00 58.06 268 THR A O 1
ATOM 2019 N N . MET A 1 269 ? 16.432 5.742 9.174 1.00 57.66 269 MET A N 1
ATOM 2020 C CA . MET A 1 269 ? 16.526 7.208 9.228 1.00 57.66 269 MET A CA 1
ATOM 2021 C C . MET A 1 269 ? 15.170 7.923 9.085 1.00 57.66 269 MET A C 1
ATOM 2023 O O . MET A 1 269 ? 15.101 9.148 9.214 1.00 57.66 269 MET A O 1
ATOM 2027 N N . LEU A 1 270 ? 14.089 7.189 8.815 1.00 62.47 270 LEU A N 1
ATOM 2028 C CA . LEU A 1 270 ? 12.722 7.702 8.884 1.00 62.47 270 LEU A CA 1
ATOM 2029 C C . LEU A 1 270 ? 12.273 7.686 10.350 1.00 62.47 270 LEU A C 1
ATOM 2031 O O . LEU A 1 270 ? 12.681 6.808 11.101 1.00 62.47 270 LEU A O 1
ATOM 2035 N N . HIS A 1 271 ? 11.455 8.656 10.777 1.00 63.00 271 HIS A N 1
ATOM 2036 C CA . HIS A 1 271 ? 10.970 8.748 12.163 1.00 63.00 271 HIS A CA 1
ATOM 2037 C C . HIS A 1 271 ? 10.362 7.414 12.625 1.00 63.00 271 HIS A C 1
ATOM 2039 O O . HIS A 1 271 ? 9.222 7.098 12.283 1.00 63.00 271 HIS A O 1
ATOM 2045 N N . GLU A 1 272 ? 11.129 6.649 13.408 1.00 69.62 272 GLU A N 1
ATOM 2046 C CA . GLU A 1 272 ? 10.958 5.197 13.543 1.00 69.62 272 GLU A CA 1
ATOM 2047 C C . GLU A 1 272 ? 9.538 4.812 13.973 1.00 69.62 272 GLU A C 1
ATOM 2049 O O . GLU A 1 272 ? 8.907 3.954 13.366 1.00 69.62 272 GLU A O 1
ATOM 2054 N N . ARG A 1 273 ? 8.962 5.518 14.952 1.00 81.69 273 ARG A N 1
ATOM 2055 C CA . ARG A 1 273 ? 7.618 5.198 15.460 1.00 81.69 273 ARG A CA 1
ATOM 2056 C C . ARG A 1 273 ? 6.505 5.532 14.469 1.00 81.69 273 ARG A C 1
ATOM 2058 O O . ARG A 1 273 ? 5.659 4.682 14.205 1.00 81.69 273 ARG A O 1
ATOM 2065 N N . SER A 1 274 ? 6.483 6.746 13.922 1.00 86.50 274 SER A N 1
ATOM 2066 C CA . SER A 1 274 ? 5.414 7.170 13.006 1.00 86.50 274 SER A CA 1
ATOM 2067 C C . SER A 1 274 ? 5.481 6.399 11.687 1.00 86.50 274 SER A C 1
ATOM 2069 O O . SER A 1 274 ? 4.442 6.030 11.146 1.00 86.50 274 SER A O 1
ATOM 2071 N N . PHE A 1 275 ? 6.690 6.067 11.227 1.00 87.88 275 PHE A N 1
ATOM 2072 C CA . PHE A 1 275 ? 6.900 5.229 10.053 1.00 87.88 275 PHE A CA 1
ATOM 2073 C C . PHE A 1 275 ? 6.455 3.781 10.271 1.00 87.88 275 PHE A C 1
ATOM 2075 O O . PHE A 1 275 ? 5.779 3.230 9.409 1.00 87.88 275 PHE A O 1
ATOM 2082 N N . LEU A 1 276 ? 6.756 3.169 11.423 1.00 87.00 276 LEU A N 1
ATOM 2083 C CA . LEU A 1 276 ? 6.276 1.817 11.735 1.00 87.00 276 LEU A CA 1
ATOM 2084 C C . LEU A 1 276 ? 4.744 1.749 11.764 1.00 87.00 276 LEU A C 1
ATOM 2086 O O . LEU A 1 276 ? 4.170 0.831 11.179 1.00 87.00 276 LEU A O 1
ATOM 2090 N N . ARG A 1 277 ? 4.080 2.748 12.364 1.00 88.88 277 ARG A N 1
ATOM 2091 C CA . ARG A 1 277 ? 2.610 2.854 12.336 1.00 88.88 277 ARG A CA 1
ATOM 2092 C C . ARG A 1 277 ? 2.077 3.055 10.917 1.00 88.88 277 ARG A C 1
ATOM 2094 O O . ARG A 1 277 ? 1.102 2.417 10.534 1.00 88.88 277 ARG A O 1
ATOM 2101 N N . TRP A 1 278 ? 2.716 3.923 10.126 1.00 92.00 278 TRP A N 1
ATOM 2102 C CA . TRP A 1 278 ? 2.355 4.109 8.720 1.00 92.00 278 TRP A CA 1
ATOM 2103 C C . TRP A 1 278 ? 2.479 2.786 7.957 1.00 92.00 278 TRP A C 1
ATOM 2105 O O . TRP A 1 278 ? 1.523 2.365 7.311 1.00 92.00 278 TRP A O 1
ATOM 2115 N N . LYS A 1 279 ? 3.601 2.078 8.109 1.00 91.62 279 LYS A N 1
ATOM 2116 C CA . LYS A 1 279 ? 3.860 0.797 7.453 1.00 91.62 279 LYS A CA 1
ATOM 2117 C C . LYS A 1 279 ? 2.799 -0.244 7.800 1.00 91.62 279 LYS A C 1
ATOM 2119 O O . LYS A 1 279 ? 2.204 -0.806 6.889 1.00 91.62 279 LYS A O 1
ATOM 2124 N N . GLU A 1 280 ? 2.497 -0.440 9.086 1.00 89.62 280 GLU A N 1
ATOM 2125 C CA . GLU A 1 280 ? 1.453 -1.375 9.543 1.00 89.62 280 GLU A CA 1
ATOM 2126 C C . GLU A 1 280 ? 0.090 -1.106 8.884 1.00 89.62 280 GLU A C 1
ATOM 2128 O O . GLU A 1 280 ? -0.675 -2.029 8.608 1.00 89.62 280 GLU A O 1
ATOM 2133 N N . ARG A 1 281 ? -0.206 0.164 8.604 1.00 91.75 281 ARG A N 1
ATOM 2134 C CA . ARG A 1 281 ? -1.489 0.619 8.071 1.00 91.75 281 ARG A CA 1
ATOM 2135 C C . ARG A 1 281 ? -1.569 0.657 6.541 1.00 91.75 281 ARG A C 1
ATOM 2137 O O . ARG A 1 281 ? -2.673 0.615 5.983 1.00 91.75 281 ARG A O 1
ATOM 2144 N N . HIS A 1 282 ? -0.432 0.766 5.863 1.00 94.88 282 HIS A N 1
ATOM 2145 C CA . HIS A 1 282 ? -0.374 1.023 4.422 1.00 94.88 282 HIS A CA 1
ATOM 2146 C C . HIS A 1 282 ? 0.208 -0.155 3.641 1.00 94.88 282 HIS A C 1
ATOM 2148 O O . HIS A 1 282 ? -0.169 -0.337 2.485 1.00 94.88 282 HIS A O 1
ATOM 2154 N N . GLN A 1 283 ? 1.073 -0.970 4.247 1.00 96.19 283 GLN A N 1
ATOM 2155 C CA . GLN A 1 283 ? 1.711 -2.095 3.574 1.00 96.19 283 GLN A CA 1
ATOM 2156 C C . GLN A 1 283 ? 0.712 -3.223 3.292 1.00 96.19 283 GLN A C 1
ATOM 2158 O O . GLN A 1 283 ? 0.004 -3.699 4.176 1.00 96.19 283 GLN A O 1
ATOM 2163 N N . VAL A 1 284 ? 0.687 -3.659 2.037 1.00 97.62 284 VAL A N 1
ATOM 2164 C CA . VAL A 1 284 ? -0.074 -4.800 1.538 1.00 97.62 284 VAL A CA 1
ATOM 2165 C C . VAL A 1 284 ? 0.918 -5.858 1.095 1.00 97.62 284 VAL A C 1
ATOM 2167 O O . VAL A 1 284 ? 1.714 -5.637 0.180 1.00 97.62 284 VAL A O 1
ATOM 2170 N N . HIS A 1 285 ? 0.839 -7.024 1.724 1.00 97.06 285 HIS A N 1
ATOM 2171 C CA . HIS A 1 285 ? 1.633 -8.173 1.317 1.00 97.06 285 HIS A CA 1
ATOM 2172 C C . HIS A 1 285 ? 0.974 -8.891 0.145 1.00 97.06 285 HIS A C 1
ATOM 2174 O O . HIS A 1 285 ? -0.247 -8.851 -0.025 1.00 97.06 285 HIS A O 1
ATOM 2180 N N . PHE A 1 286 ? 1.778 -9.566 -0.667 1.00 96.62 286 PHE A N 1
ATOM 2181 C CA . PHE A 1 286 ? 1.278 -10.363 -1.782 1.00 96.62 286 PHE A CA 1
ATOM 2182 C C . PHE A 1 286 ? 1.888 -11.762 -1.792 1.00 96.62 286 PHE A C 1
ATOM 2184 O O . PHE A 1 286 ? 3.036 -11.958 -1.397 1.00 96.62 286 PHE A O 1
ATOM 2191 N N . ASP A 1 287 ? 1.136 -12.745 -2.281 1.00 95.44 287 ASP A N 1
ATOM 2192 C CA . ASP A 1 287 ? 1.634 -14.112 -2.429 1.00 95.44 287 ASP A CA 1
ATOM 2193 C C . ASP A 1 287 ? 1.039 -14.808 -3.660 1.00 95.44 287 ASP A C 1
ATOM 2195 O O . ASP A 1 287 ? -0.126 -14.615 -4.018 1.00 95.44 287 ASP A O 1
ATOM 2199 N N . PHE A 1 288 ? 1.851 -15.651 -4.295 1.00 91.94 288 PHE A N 1
ATOM 2200 C CA . PHE A 1 288 ? 1.469 -16.483 -5.435 1.00 91.94 288 PHE A CA 1
ATOM 2201 C C . PHE A 1 288 ? 1.289 -17.932 -4.970 1.00 91.94 288 PHE A C 1
ATOM 2203 O O . PHE A 1 288 ? 2.100 -18.809 -5.270 1.00 91.94 288 PHE A O 1
ATOM 2210 N N . ARG A 1 289 ? 0.212 -18.181 -4.215 1.00 83.75 289 ARG A N 1
ATOM 2211 C CA . ARG A 1 289 ? -0.035 -19.464 -3.526 1.00 83.75 289 ARG A CA 1
ATOM 2212 C C . ARG A 1 289 ? -0.083 -20.668 -4.468 1.00 83.75 289 ARG A C 1
ATOM 2214 O O . ARG A 1 289 ? 0.245 -21.782 -4.067 1.00 83.75 289 ARG A O 1
ATOM 2221 N N . ARG A 1 290 ? -0.555 -20.463 -5.703 1.00 81.38 290 ARG A N 1
ATOM 2222 C CA . ARG A 1 290 ? -0.690 -21.500 -6.734 1.00 81.38 290 ARG A CA 1
ATOM 2223 C C . ARG A 1 290 ? -0.157 -20.985 -8.076 1.00 81.38 290 ARG A C 1
ATOM 2225 O O . ARG A 1 290 ? -0.507 -19.865 -8.446 1.00 81.38 290 ARG A O 1
ATOM 2232 N N . PRO A 1 291 ? 0.630 -21.782 -8.822 1.00 78.38 291 PRO A N 1
ATOM 2233 C CA . PRO A 1 291 ? 1.036 -21.426 -10.180 1.00 78.38 291 PRO A CA 1
ATOM 2234 C C . PRO A 1 291 ? -0.181 -21.140 -11.069 1.00 78.38 291 PRO A C 1
ATOM 2236 O O . PRO A 1 291 ? -1.142 -21.909 -11.059 1.00 78.38 291 PRO A O 1
ATOM 2239 N N . GLY A 1 292 ? -0.147 -20.033 -11.813 1.00 76.25 292 GLY A N 1
ATOM 2240 C CA . GLY A 1 292 ? -1.218 -19.624 -12.730 1.00 76.25 292 GLY A CA 1
ATOM 2241 C C . GLY A 1 292 ? -2.493 -19.082 -12.069 1.00 76.25 292 GLY A C 1
ATOM 2242 O O . GLY A 1 292 ? -3.430 -18.729 -12.779 1.00 76.25 292 GLY A O 1
ATOM 2243 N N . ALA A 1 293 ? -2.561 -19.009 -10.736 1.00 84.94 293 ALA A N 1
ATOM 2244 C CA . ALA A 1 293 ? -3.657 -18.341 -10.039 1.00 84.94 293 ALA A CA 1
ATOM 2245 C C . ALA A 1 293 ? -3.343 -16.855 -9.819 1.00 84.94 293 ALA A C 1
ATOM 2247 O O . ALA A 1 293 ? -2.181 -16.474 -9.678 1.00 84.94 293 ALA A O 1
ATOM 2248 N N . ALA A 1 294 ? -4.392 -16.035 -9.712 1.00 89.38 294 ALA A N 1
ATOM 2249 C CA . ALA A 1 294 ? -4.248 -14.633 -9.335 1.00 89.38 294 ALA A CA 1
ATOM 2250 C C . ALA A 1 294 ? -3.555 -14.494 -7.960 1.00 89.38 294 ALA A C 1
ATOM 2252 O O . ALA A 1 294 ? -3.822 -15.303 -7.059 1.00 89.38 294 ALA A O 1
ATOM 2253 N N . PRO A 1 295 ? -2.692 -13.479 -7.774 1.00 95.69 295 PRO A N 1
ATOM 2254 C CA . PRO A 1 295 ? -2.012 -13.251 -6.507 1.00 95.69 295 PRO A CA 1
ATOM 2255 C C . PRO A 1 295 ? -3.014 -12.884 -5.411 1.00 95.69 295 PRO A C 1
ATOM 2257 O O . PRO A 1 295 ? -4.000 -12.178 -5.644 1.00 95.69 295 PRO A O 1
ATOM 2260 N N . THR A 1 296 ? -2.752 -13.339 -4.187 1.00 95.50 296 THR A N 1
ATOM 2261 C CA . THR A 1 296 ? -3.495 -12.870 -3.013 1.00 95.50 296 THR A CA 1
ATOM 2262 C C . THR A 1 296 ? -2.874 -11.583 -2.505 1.00 95.50 296 THR A C 1
ATOM 2264 O O . THR A 1 296 ? -1.656 -11.527 -2.381 1.00 95.50 296 THR A O 1
ATOM 2267 N N . LEU A 1 297 ? -3.705 -10.585 -2.195 1.00 96.62 297 LEU A N 1
ATOM 2268 C CA . LEU A 1 297 ? -3.295 -9.343 -1.544 1.00 96.62 297 LEU A CA 1
ATOM 2269 C C . LEU A 1 297 ? -3.783 -9.362 -0.094 1.00 96.62 297 LEU A C 1
ATOM 2271 O O . LEU A 1 297 ? -4.990 -9.307 0.157 1.00 96.62 297 LEU A O 1
ATOM 2275 N N . ASP A 1 298 ? -2.846 -9.449 0.839 1.00 95.38 298 ASP A N 1
ATOM 2276 C CA . ASP A 1 298 ? -3.104 -9.453 2.272 1.00 95.38 298 ASP A CA 1
ATOM 2277 C C . ASP A 1 298 ? -3.092 -7.996 2.762 1.00 95.38 298 ASP A C 1
ATOM 2279 O O . ASP A 1 298 ? -2.043 -7.398 3.008 1.00 95.38 298 ASP A O 1
ATOM 2283 N N . LEU A 1 299 ? -4.289 -7.400 2.815 1.00 94.25 299 LEU A N 1
ATOM 2284 C CA . LEU A 1 299 ? -4.502 -6.007 3.215 1.00 94.25 299 LEU A CA 1
ATOM 2285 C C . LEU A 1 299 ? -4.213 -5.792 4.716 1.00 94.25 299 LEU A C 1
ATOM 2287 O O . LEU A 1 299 ? -4.463 -6.695 5.523 1.00 94.25 299 LEU A O 1
ATOM 2291 N N . PRO A 1 300 ? -3.763 -4.585 5.109 1.00 92.62 300 PRO A N 1
ATOM 2292 C CA . PRO A 1 300 ? -3.575 -4.224 6.508 1.00 92.62 300 PRO A CA 1
ATOM 2293 C C . PRO A 1 300 ? -4.907 -4.233 7.265 1.00 92.62 300 PRO A C 1
ATOM 2295 O O . PRO A 1 300 ? -5.991 -4.167 6.676 1.00 92.62 300 PRO A O 1
ATOM 2298 N N . ARG A 1 301 ? -4.826 -4.316 8.597 1.00 89.62 301 ARG A N 1
ATOM 2299 C CA . ARG A 1 301 ? -6.009 -4.354 9.468 1.00 89.62 301 ARG A CA 1
ATOM 2300 C C . ARG A 1 301 ? -6.865 -3.100 9.274 1.00 89.62 301 ARG A C 1
ATOM 2302 O O . ARG A 1 301 ? -6.347 -2.005 9.071 1.00 89.62 301 ARG A O 1
ATOM 2309 N N . ALA A 1 302 ? -8.181 -3.264 9.398 1.00 89.06 302 ALA A N 1
ATOM 2310 C CA . ALA A 1 302 ? -9.134 -2.154 9.345 1.00 89.06 302 ALA A CA 1
ATOM 2311 C C . ALA A 1 302 ? -9.035 -1.208 10.561 1.00 89.06 302 ALA A C 1
ATOM 2313 O O . ALA A 1 302 ? -9.565 -0.103 10.523 1.00 89.06 302 ALA A O 1
ATOM 2314 N N . PHE A 1 303 ? -8.350 -1.640 11.622 1.00 90.44 303 PHE A N 1
ATOM 2315 C CA . PHE A 1 303 ? -8.209 -0.932 12.890 1.00 90.44 303 PHE A CA 1
ATOM 2316 C C . PHE A 1 303 ? -6.800 -1.113 13.462 1.00 90.44 303 PHE A C 1
ATOM 2318 O O . PHE A 1 303 ? -6.114 -2.094 13.154 1.00 90.44 303 PHE A O 1
ATOM 2325 N N . THR A 1 304 ? -6.391 -0.196 14.338 1.00 89.62 304 THR A N 1
ATOM 2326 C CA . THR A 1 304 ? -5.090 -0.259 15.015 1.00 89.62 304 THR A CA 1
ATOM 2327 C C . THR A 1 304 ? -5.209 -1.007 16.345 1.00 89.62 304 THR A C 1
ATOM 2329 O O . THR A 1 304 ? -6.046 -0.634 17.172 1.00 89.62 304 THR A O 1
ATOM 2332 N N . PRO A 1 305 ? -4.368 -2.024 16.616 1.00 89.69 305 PRO A N 1
ATOM 2333 C CA . PRO A 1 305 ? -4.347 -2.730 17.893 1.00 89.69 305 PRO A CA 1
ATOM 2334 C C . PRO A 1 305 ? -3.654 -1.900 18.989 1.00 89.69 305 PRO A C 1
ATOM 2336 O O . PRO A 1 305 ? -2.606 -2.271 19.510 1.00 89.69 305 PRO A O 1
ATOM 2339 N N . ALA A 1 306 ? -4.245 -0.757 19.329 1.00 90.50 306 ALA A N 1
ATOM 2340 C CA . ALA A 1 306 ? -3.809 0.154 20.381 1.00 90.50 306 ALA A CA 1
ATOM 2341 C C . ALA A 1 306 ? -4.956 0.417 21.363 1.00 90.50 306 ALA A C 1
ATOM 234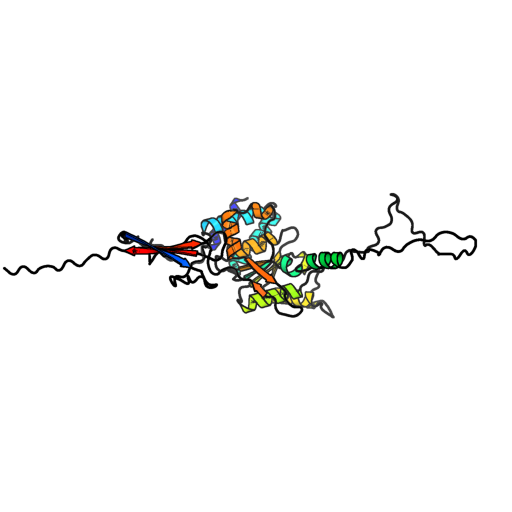3 O O . ALA A 1 306 ? -6.100 0.055 21.095 1.00 90.50 306 ALA A O 1
ATOM 2344 N N . MET A 1 307 ? -4.644 1.039 22.500 1.00 94.31 307 MET A N 1
ATOM 2345 C CA . MET A 1 307 ? -5.664 1.536 23.421 1.00 94.31 307 MET A CA 1
ATOM 2346 C C . MET A 1 307 ? -6.518 2.602 22.723 1.00 94.31 307 MET A C 1
ATOM 2348 O O . MET A 1 307 ? -5.959 3.508 22.103 1.00 94.31 307 MET A O 1
ATOM 2352 N N . GLN A 1 308 ? -7.842 2.491 22.814 1.00 94.81 308 GLN A N 1
ATOM 2353 C CA . GLN A 1 308 ? -8.782 3.415 22.172 1.00 94.81 308 GLN A CA 1
ATOM 2354 C C . GLN A 1 308 ? -9.935 3.759 23.113 1.00 94.81 308 GLN A C 1
ATOM 2356 O O . GLN A 1 308 ? -10.369 2.907 23.884 1.00 94.81 308 GLN A O 1
ATOM 2361 N N . GLU A 1 309 ? -10.426 4.991 23.025 1.00 95.50 309 GLU A N 1
ATOM 2362 C CA . GLU A 1 309 ? -11.625 5.464 23.717 1.00 95.50 309 GLU A CA 1
ATOM 2363 C C . GLU A 1 309 ? -12.692 5.821 22.683 1.00 95.50 309 GLU A C 1
ATOM 2365 O O . GLU A 1 309 ? -12.420 6.536 21.717 1.00 95.50 309 GLU A O 1
ATOM 2370 N N . ASP A 1 310 ? -13.911 5.343 22.899 1.00 94.06 310 ASP A N 1
ATOM 2371 C CA . ASP A 1 310 ? -15.082 5.804 22.172 1.00 94.06 310 ASP A CA 1
ATOM 2372 C C . ASP A 1 310 ? -15.595 7.103 22.804 1.00 94.06 310 ASP A C 1
ATOM 2374 O O . ASP A 1 310 ? -16.104 7.104 23.924 1.00 94.06 310 ASP A O 1
ATOM 2378 N N . ALA A 1 311 ? -15.486 8.218 22.082 1.00 90.62 311 ALA A N 1
ATOM 2379 C CA . ALA A 1 311 ? -15.826 9.541 22.608 1.00 90.62 311 ALA A CA 1
ATOM 2380 C C . ALA A 1 311 ? -17.313 9.695 22.990 1.00 90.62 311 ALA A C 1
ATOM 2382 O O . ALA A 1 311 ? -17.658 10.538 23.819 1.00 90.62 311 ALA A O 1
ATOM 2383 N N . VAL A 1 312 ? -18.204 8.891 22.395 1.00 91.00 312 VAL A N 1
ATOM 2384 C CA . VAL A 1 312 ? -19.657 8.987 22.606 1.00 91.00 312 VAL A CA 1
ATOM 2385 C C . VAL A 1 312 ? -20.089 8.250 23.866 1.00 91.00 312 VAL A C 1
ATOM 2387 O O . VAL A 1 312 ? -20.896 8.760 24.638 1.00 91.00 312 VAL A O 1
ATOM 2390 N N . THR A 1 313 ? -19.560 7.058 24.112 1.00 91.44 313 THR A N 1
ATOM 2391 C CA . THR A 1 313 ? -19.913 6.219 25.265 1.00 91.44 313 THR A CA 1
ATOM 2392 C C . THR A 1 313 ? -18.912 6.330 26.411 1.00 91.44 313 THR A C 1
ATOM 2394 O O . THR A 1 313 ? -19.230 5.911 27.516 1.00 91.44 313 THR A O 1
ATOM 2397 N N . GLY A 1 314 ? -17.715 6.873 26.170 1.00 92.62 314 GLY A N 1
ATOM 2398 C CA . GLY A 1 314 ? -16.596 6.842 27.115 1.00 92.62 314 GLY A CA 1
ATOM 2399 C C . GLY A 1 314 ? -16.024 5.435 27.321 1.00 92.62 314 GLY A C 1
ATOM 2400 O O . GLY A 1 314 ? -15.302 5.197 28.288 1.00 92.62 314 GLY A O 1
ATOM 2401 N N . THR A 1 315 ? -16.383 4.474 26.461 1.00 95.25 315 THR A N 1
ATOM 2402 C CA . THR A 1 315 ? -15.895 3.095 26.556 1.00 95.25 315 THR A CA 1
ATOM 2403 C C . THR A 1 315 ? -14.441 3.031 26.119 1.00 95.25 315 THR A C 1
ATOM 2405 O O . THR A 1 315 ? -14.105 3.470 25.023 1.00 95.25 315 THR A O 1
ATOM 2408 N N . TRP A 1 316 ? -13.600 2.401 26.932 1.00 96.88 316 TRP A N 1
ATOM 2409 C CA . TRP A 1 316 ? -12.206 2.140 26.595 1.00 96.88 316 TRP A CA 1
ATOM 2410 C C . TRP A 1 316 ? -12.003 0.708 26.108 1.00 96.88 316 TRP A C 1
ATOM 2412 O O . TRP A 1 316 ? -12.577 -0.230 26.662 1.00 96.88 316 TRP A O 1
ATOM 2422 N N . HIS A 1 317 ? -11.122 0.522 25.128 1.00 97.12 317 HIS A N 1
ATOM 2423 C CA . HIS A 1 317 ? -10.665 -0.775 24.634 1.00 97.12 317 HIS A CA 1
ATOM 2424 C C . HIS A 1 317 ? -9.149 -0.878 24.756 1.00 97.12 317 HIS A C 1
ATOM 2426 O O . HIS A 1 317 ? -8.418 -0.007 24.290 1.00 97.12 317 HIS A O 1
ATOM 2432 N N . PHE A 1 318 ? -8.671 -1.975 25.340 1.00 96.25 318 PHE A N 1
ATOM 2433 C CA . PHE A 1 318 ? -7.254 -2.244 25.570 1.00 96.25 318 PHE A CA 1
ATOM 2434 C C . PHE A 1 318 ? -6.859 -3.567 24.898 1.00 96.25 318 PHE A C 1
ATOM 2436 O O . PHE A 1 318 ? -7.430 -4.611 25.236 1.00 96.25 318 PHE A O 1
ATOM 2443 N N . PRO A 1 319 ? -5.893 -3.569 23.965 1.00 94.81 319 PRO A N 1
ATOM 2444 C CA . PRO A 1 319 ? -5.404 -4.796 23.347 1.00 94.81 319 PRO A CA 1
ATOM 2445 C C . PRO A 1 319 ? -4.534 -5.596 24.320 1.00 94.81 319 PRO A C 1
ATOM 2447 O O . PRO A 1 319 ? -3.740 -5.037 25.078 1.00 94.81 319 PRO A O 1
ATOM 2450 N N . SER A 1 320 ? -4.621 -6.924 24.257 1.00 91.31 320 SER A N 1
ATOM 2451 C CA . SER A 1 320 ? -3.629 -7.805 24.879 1.00 91.31 320 SER A CA 1
ATOM 2452 C C . SER A 1 320 ? -2.330 -7.800 24.068 1.00 91.31 320 SER A C 1
ATOM 2454 O O . SER A 1 320 ? -2.360 -7.869 22.842 1.00 91.31 320 SER A O 1
ATOM 2456 N N . SER A 1 321 ? -1.173 -7.799 24.737 1.00 82.50 321 SER A N 1
ATOM 2457 C CA . SER A 1 321 ? 0.129 -7.863 24.055 1.00 82.50 321 SER A CA 1
ATOM 2458 C C . SER A 1 321 ? 0.423 -9.228 23.421 1.00 82.50 321 SER A C 1
ATOM 2460 O O . SER A 1 321 ? 1.222 -9.316 22.494 1.00 82.50 321 SER A O 1
ATOM 2462 N N . ASN A 1 322 ? -0.199 -10.301 23.928 1.00 80.25 322 ASN A N 1
ATOM 2463 C CA . ASN A 1 322 ? 0.210 -11.684 23.644 1.00 80.25 322 ASN A CA 1
ATOM 2464 C C . ASN A 1 322 ? -0.910 -12.537 23.026 1.00 80.25 322 ASN A C 1
ATOM 2466 O O . ASN A 1 322 ? -0.747 -13.745 22.861 1.00 80.25 322 ASN A O 1
ATOM 2470 N N . SER A 1 323 ? -2.074 -11.955 22.734 1.00 82.88 323 SER A N 1
ATOM 2471 C CA . SER A 1 323 ? -3.222 -12.700 22.214 1.00 82.88 323 SER A CA 1
ATOM 2472 C C . SER A 1 323 ? -4.133 -11.812 21.371 1.00 82.88 323 SER A C 1
ATOM 2474 O O . SER A 1 323 ? -3.978 -10.596 21.339 1.00 82.88 323 SER A O 1
ATOM 2476 N N . SER A 1 324 ? -5.124 -12.411 20.711 1.00 85.69 324 SER A N 1
ATOM 2477 C CA . SER A 1 324 ? -6.195 -11.670 20.034 1.00 85.69 324 SER A CA 1
ATOM 2478 C C . SER A 1 324 ? -7.268 -11.130 20.991 1.00 85.69 324 SER A C 1
ATOM 2480 O O . SER A 1 324 ? -8.305 -10.657 20.524 1.00 85.69 324 SER A O 1
ATOM 2482 N N . GLN A 1 325 ? -7.072 -11.267 22.306 1.00 93.38 325 GLN A N 1
ATOM 2483 C CA . GLN A 1 325 ? -8.012 -10.801 23.320 1.00 93.38 325 GLN A CA 1
ATOM 2484 C C . GLN A 1 325 ? -7.880 -9.296 23.541 1.00 93.38 325 GLN A C 1
ATOM 2486 O O . GLN A 1 325 ? -6.807 -8.706 23.400 1.00 93.38 325 GLN A O 1
ATOM 2491 N N . TRP A 1 326 ? -8.993 -8.702 23.935 1.00 96.00 326 TRP A N 1
ATOM 2492 C CA . TRP A 1 326 ? -9.156 -7.304 24.283 1.00 96.00 326 TRP A CA 1
ATOM 2493 C C . TRP A 1 326 ? -9.869 -7.211 25.626 1.00 96.00 326 TRP A C 1
ATOM 2495 O O . TRP A 1 326 ? -10.674 -8.074 25.972 1.00 96.00 326 TRP A O 1
ATOM 2505 N N . LEU A 1 327 ? -9.590 -6.153 26.374 1.00 96.56 327 LEU A N 1
ATOM 2506 C CA . LEU A 1 327 ? -10.383 -5.751 27.527 1.00 96.56 327 LEU A CA 1
ATOM 2507 C C . LEU A 1 327 ? -11.188 -4.520 27.123 1.00 96.56 327 LEU A C 1
ATOM 2509 O O . LEU A 1 327 ? -10.600 -3.559 26.633 1.00 96.56 327 LEU A O 1
ATOM 2513 N N . CYS A 1 328 ? -12.502 -4.528 27.323 1.00 95.81 328 CYS A N 1
ATOM 2514 C CA . CYS A 1 328 ? -13.296 -3.309 27.246 1.00 95.81 328 CYS A CA 1
ATOM 2515 C C . CYS A 1 328 ? -13.741 -2.872 28.640 1.00 95.81 328 CYS A C 1
ATOM 2517 O O . CYS A 1 328 ? -14.142 -3.705 29.454 1.00 95.81 328 CYS A O 1
ATOM 2519 N N . ALA A 1 329 ? -13.670 -1.570 28.893 1.00 96.50 329 ALA A N 1
ATOM 2520 C CA . ALA A 1 329 ? -14.138 -0.929 30.107 1.00 96.50 329 ALA A CA 1
ATOM 2521 C C . ALA A 1 329 ? -15.241 0.061 29.733 1.00 96.50 329 ALA A C 1
ATOM 2523 O O . ALA A 1 329 ? -14.969 1.074 29.095 1.00 96.50 329 ALA A O 1
ATOM 2524 N N . GLN A 1 330 ? -16.482 -0.250 30.100 1.00 94.88 330 GLN A N 1
ATOM 2525 C CA . GLN A 1 330 ? -17.638 0.615 29.866 1.00 94.88 330 GLN A CA 1
ATOM 2526 C C . GLN A 1 330 ? -17.949 1.407 31.140 1.00 94.88 330 GLN A C 1
ATOM 2528 O O . GLN A 1 330 ? -18.063 0.788 32.204 1.00 94.88 330 GLN A O 1
ATOM 2533 N N . PRO A 1 331 ? -18.062 2.743 31.076 1.00 93.94 331 PRO A N 1
ATOM 2534 C CA . PRO A 1 331 ? -18.381 3.538 32.251 1.00 93.94 331 PRO A CA 1
ATOM 2535 C C . PRO A 1 331 ? -19.843 3.328 32.657 1.00 93.94 331 PRO A C 1
ATOM 2537 O O . PRO A 1 331 ? -20.727 3.198 31.810 1.00 93.94 331 PRO A O 1
ATOM 2540 N N . VAL A 1 332 ? -20.098 3.320 33.963 1.00 90.19 332 VAL A N 1
ATOM 2541 C CA . VAL A 1 332 ? -21.445 3.389 34.538 1.00 90.19 332 VAL A CA 1
ATOM 2542 C C . VAL A 1 332 ? -21.675 4.808 35.019 1.00 90.19 332 VAL A C 1
ATOM 2544 O O . VAL A 1 332 ? -20.943 5.313 35.876 1.00 90.19 332 VAL A O 1
ATOM 2547 N N . GLU A 1 333 ? -22.689 5.451 34.458 1.00 85.31 333 GLU A N 1
ATOM 2548 C CA . GLU A 1 333 ? -23.062 6.817 34.808 1.00 85.31 333 GLU A CA 1
ATOM 2549 C C . GLU A 1 333 ? -24.068 6.846 35.953 1.00 85.31 333 GLU A C 1
ATOM 2551 O O . GLU A 1 333 ? -24.942 5.986 36.069 1.00 85.31 333 GLU A O 1
ATOM 2556 N N . GLU A 1 334 ? -23.926 7.853 36.812 1.00 75.19 334 GLU A N 1
ATOM 2557 C CA . GLU A 1 334 ? -24.908 8.171 37.843 1.00 75.19 334 GLU A CA 1
ATOM 2558 C C . GLU A 1 334 ? -26.187 8.669 37.148 1.00 75.19 334 GLU A C 1
ATOM 2560 O O . GLU A 1 334 ? -26.200 9.747 36.556 1.00 75.19 334 GLU A O 1
ATOM 2565 N N . THR A 1 335 ? -27.269 7.887 37.170 1.00 62.88 335 THR A N 1
ATOM 2566 C CA . THR A 1 335 ? -28.582 8.402 36.762 1.00 62.88 335 THR A CA 1
ATOM 2567 C C . THR A 1 335 ? -29.021 9.417 37.809 1.00 62.88 335 THR A C 1
ATOM 2569 O O . THR A 1 335 ? -29.223 9.026 38.961 1.00 62.88 335 THR A O 1
ATOM 2572 N N . GLU A 1 336 ? -29.172 10.694 37.444 1.00 57.06 336 GLU A N 1
ATOM 2573 C CA . GLU A 1 336 ? -29.807 11.673 38.330 1.00 57.06 336 GLU A CA 1
ATOM 2574 C C . GLU A 1 336 ? -31.197 11.146 38.698 1.00 57.06 336 GLU A C 1
ATOM 2576 O O . GLU A 1 336 ? -32.096 11.044 37.860 1.00 57.06 336 GLU A O 1
ATOM 2581 N N . ALA A 1 337 ? -31.351 10.726 39.953 1.00 50.81 337 ALA A N 1
ATOM 2582 C CA . ALA A 1 337 ? -32.636 10.331 40.486 1.00 50.81 337 ALA A CA 1
ATOM 2583 C C . ALA A 1 337 ? -33.548 11.557 40.411 1.00 50.81 337 ALA A C 1
ATOM 2585 O O . ALA A 1 337 ? -33.311 12.556 41.086 1.00 50.81 337 ALA A O 1
ATOM 2586 N N . HIS A 1 338 ? -34.570 11.483 39.562 1.00 48.09 338 HIS A N 1
ATOM 2587 C CA . HIS A 1 338 ? -35.619 12.484 39.476 1.00 48.09 338 HIS A CA 1
ATOM 2588 C C . HIS A 1 338 ? -36.307 12.549 40.847 1.00 48.09 338 HIS A C 1
ATOM 2590 O O . HIS A 1 338 ? -37.118 11.684 41.177 1.00 48.09 338 HIS A O 1
ATOM 2596 N N . THR A 1 339 ? -35.937 13.517 41.687 1.00 46.47 339 THR A N 1
ATOM 2597 C CA . THR A 1 339 ? -36.681 13.817 42.912 1.00 46.47 339 THR A CA 1
ATOM 2598 C C . THR A 1 339 ? -38.065 14.295 42.488 1.00 46.47 339 THR A C 1
ATOM 2600 O O . THR A 1 339 ? -38.140 15.314 41.796 1.00 46.47 339 THR A O 1
ATOM 2603 N N . PRO A 1 340 ? -39.154 13.593 42.854 1.00 44.03 340 PRO A N 1
ATOM 2604 C CA . PRO A 1 340 ? -40.494 14.098 42.615 1.00 44.03 340 PRO A CA 1
ATOM 2605 C C . PRO A 1 340 ? -40.618 15.419 43.367 1.00 44.03 340 PRO A C 1
ATOM 2607 O O . PRO A 1 340 ? -40.341 15.479 44.565 1.00 44.03 340 PRO A O 1
ATOM 2610 N N . VAL A 1 341 ? -40.985 16.481 42.658 1.00 48.94 341 VAL A N 1
ATOM 2611 C CA . VAL A 1 341 ? -41.392 17.728 43.297 1.00 48.94 341 VAL A CA 1
ATOM 2612 C C . VAL A 1 341 ? -42.692 17.408 44.029 1.00 48.94 341 VAL A C 1
ATOM 2614 O O . VAL A 1 341 ? -43.711 17.165 43.388 1.00 48.94 341 VAL A O 1
ATOM 2617 N N . GLU A 1 342 ? -42.649 17.326 45.358 1.00 49.38 342 GLU A N 1
ATOM 2618 C CA . GLU A 1 342 ? -43.868 17.374 46.162 1.00 49.38 342 GLU A CA 1
ATOM 2619 C C . GLU A 1 342 ? -44.498 18.753 45.936 1.00 49.38 342 GLU A C 1
ATOM 2621 O O . GLU A 1 342 ? -43.989 19.772 46.404 1.00 49.38 342 GLU A O 1
ATOM 2626 N N . GLU A 1 343 ? -45.584 18.786 45.163 1.00 45.84 343 GLU A N 1
ATOM 2627 C CA . GLU A 1 343 ? -46.505 19.915 45.125 1.00 45.84 343 GLU A CA 1
ATOM 2628 C C . GLU A 1 343 ? -47.106 20.073 46.524 1.00 45.84 343 GLU A C 1
ATOM 2630 O O . GLU A 1 343 ? -48.050 19.386 46.911 1.00 45.84 343 GLU A O 1
ATOM 2635 N N . THR A 1 344 ? -46.534 20.972 47.318 1.00 46.47 344 THR A N 1
ATOM 2636 C CA . THR A 1 344 ? -47.207 21.488 48.505 1.00 46.47 344 THR A CA 1
ATOM 2637 C C . THR A 1 344 ? -48.273 22.478 48.048 1.00 46.47 344 THR A C 1
ATOM 2639 O O . THR A 1 344 ? -47.967 23.639 47.775 1.00 46.47 344 THR A O 1
ATOM 2642 N N . GLU A 1 345 ? -49.517 22.011 47.946 1.00 46.59 345 GLU A N 1
ATOM 2643 C CA . GLU A 1 345 ? -50.699 22.874 47.967 1.00 46.59 345 GLU A CA 1
ATOM 2644 C C . GLU A 1 345 ? -50.811 23.549 49.345 1.00 46.59 345 GLU A C 1
ATOM 2646 O O . GLU A 1 345 ? -50.944 22.866 50.365 1.00 46.59 345 GLU A O 1
ATOM 2651 N N . ALA A 1 346 ? -50.769 24.884 49.369 1.00 43.38 346 ALA A N 1
ATOM 2652 C CA . ALA A 1 346 ? -51.368 25.730 50.406 1.00 43.38 346 ALA A CA 1
ATOM 2653 C C . ALA A 1 346 ? -51.594 27.152 49.877 1.00 43.38 346 ALA A C 1
ATOM 2655 O O . ALA A 1 346 ? -50.604 27.778 49.428 1.00 43.38 346 ALA A O 1
#

Foldseek 3Di:
DLVVVVVLVVVLPPPDDDDPPPPPPPPPDPPFDFPFKDKDKFFADLLQATPPPRDRFAQDAQDPVLLVLLLSLLLVLQPPDPVSNVLVSVLSVVLSVQDLFLEEEALQQQQLPPVVVVVVVVVVVPDDPDDDDDDDDDDDDDDDDDDDDPDPPQDAPPVRHHPPDPPDPPPSGGHLVSSVLVVVVVVVVHLRAAYEDACVQVVPQDAQVVDPHHDPNNVSSNVCVVSVRYDHRYPPTDSVSSSVSSQSVSDQSHAYEHPDPCPDPSSVSRPVVNVVSSCLRHYWYWDDPDPPDRIDTRHHGNHDQAWDADPVQRKIWHHDPPDSMIMIIGTDGDDPDPDPPPPPDD

Secondary structure (DSSP, 8-state):
-HHHHHHHHHGGGTTS-----------------EEEEEEEEEEB-TTSBBTTT-PBPPP-PPPHHHHHHHHHHHHHHHTTSHHHHHHHHHHHHHHHHH---SEEEEHHHHHTTTHHHHHHHHHHTTS--PPP---------------------PPPPTTSPPP---TT-------HHHHHHHHHHHHTT-S-EEEEEEHHHHHTS--GGG-SS--HHHHHHHHHHHTT-EEEEPTTS-THHHHHHHHHHT-TT-EEE------SHHHHTS-HHHHHHHHHHHEEEEE--STTSPPEEEPPPSS-SS-EE-TTT--EEEE-SSSSEEEEEEEEE-------------

InterPro domains:
  IPR031595 Protein-only RNase P, C-terminal [PF16953] (173-324)

Sequence (346 aa):
SAAAAASAICALDSADGGSSDTEPERTGTAARRVTSWHLHQTTVDRSGRCCATGLHLHSLEVTAAERQQMLASVARLISHRASAAADFQAFTDYVGRSGPFEYVLDGANIGYFGQGKELTRAKKGRGNSTPAHATAPKAGGTQGGAVEADGDAEALNANGKRPRTDRGKFEELFQFEKVHDVLRAAQARSSRVLLVLHVSHTASVPQASSCTYPSRASQLVEQWRREGVLFESPKGQNDDMYWLYAGISSGPGCKVISNDEMRDHHFTMLHERSFLRWKERHQVHFDFRRPGAAPTLDLPRAFTPAMQEDAVTGTWHFPSSNSSQWLCAQPVEETEAHTPVEETEA

Organism: NCBI:txid127549

Radius of gyration: 31.36 Å; chains: 1; bounding box: 100×90×86 Å